Protein AF-A0A9D9DEC9-F1 (afdb_monomer)

Mean predicted aligned error: 6.4 Å

pLDDT: mean 84.82, std 10.41, range [54.56, 96.31]

Solvent-accessible surface area (backbone atoms only — not comparable to full-atom values): 10550 Å² total; per-residue (Å²): 132,66,63,70,60,54,52,51,43,51,52,24,42,52,50,19,30,54,32,26,48,52,17,46,50,31,41,52,50,27,49,54,46,46,41,73,75,75,48,81,46,71,69,58,52,52,54,51,51,54,51,51,51,20,46,48,38,32,31,50,23,42,72,70,69,41,77,65,23,56,58,17,49,40,47,42,36,46,52,54,17,48,52,28,44,51,47,36,60,56,49,51,58,55,50,60,55,48,67,75,68,71,49,68,66,63,51,53,51,51,52,53,48,42,53,51,38,39,50,41,14,55,42,23,51,51,35,36,55,44,48,58,47,41,74,75,38,78,85,48,68,62,68,59,43,51,51,39,46,52,52,42,31,50,44,45,46,51,53,45,53,51,53,53,50,49,48,70,75,74,45,74,97,66,55,71,69,61,52,48,49,71,44,30,44,56,52,16,52,32,38,33,40,53,15,47,53,29,43,50,67,46,66,55,82,127

Organism: NCBI:txid2840785

Structure (mmCIF, N/CA/C/O backbone):
data_AF-A0A9D9DEC9-F1
#
_entry.id   AF-A0A9D9DEC9-F1
#
loop_
_atom_site.group_PDB
_atom_site.id
_atom_site.type_symbol
_atom_site.label_atom_id
_atom_site.label_alt_id
_atom_site.label_comp_id
_atom_site.label_asym_id
_atom_site.label_entity_id
_atom_site.label_seq_id
_atom_site.pdbx_PDB_ins_code
_atom_site.Cartn_x
_atom_site.Cartn_y
_atom_site.Cartn_z
_atom_site.occupancy
_atom_site.B_iso_or_equiv
_atom_site.auth_seq_id
_atom_site.auth_comp_id
_atom_site.auth_asym_id
_atom_site.auth_atom_id
_atom_site.pdbx_PDB_model_num
ATOM 1 N N . MET A 1 1 ? -11.530 -3.452 35.030 1.00 56.94 1 MET A N 1
ATOM 2 C CA . MET A 1 1 ? -10.995 -2.890 33.766 1.00 56.94 1 MET A CA 1
ATOM 3 C C . MET A 1 1 ? -9.651 -3.541 33.469 1.00 56.94 1 MET A C 1
ATOM 5 O O . MET A 1 1 ? -8.784 -3.545 34.332 1.00 56.94 1 MET A O 1
ATOM 9 N N . ASN A 1 2 ? -9.489 -4.175 32.307 1.00 76.38 2 ASN A N 1
ATOM 10 C CA . ASN A 1 2 ? -8.315 -5.003 32.023 1.00 76.38 2 ASN A CA 1
ATOM 11 C C . ASN A 1 2 ? -7.168 -4.127 31.472 1.00 76.38 2 ASN A C 1
ATOM 13 O O . ASN A 1 2 ? -7.083 -3.878 30.268 1.00 76.38 2 ASN A O 1
ATOM 17 N N . TRP A 1 3 ? -6.314 -3.603 32.359 1.00 68.56 3 TRP A N 1
ATOM 18 C CA . TRP A 1 3 ? -5.275 -2.601 32.049 1.00 68.56 3 TRP A CA 1
ATOM 19 C C . TRP A 1 3 ? -4.364 -2.962 30.868 1.00 68.56 3 TRP A C 1
ATOM 21 O O . TRP A 1 3 ? -3.985 -2.091 30.084 1.00 68.56 3 TRP A O 1
ATOM 31 N N . ARG A 1 4 ? -4.060 -4.252 30.683 1.00 71.06 4 ARG A N 1
ATOM 32 C CA . ARG A 1 4 ? -3.246 -4.742 29.558 1.00 71.06 4 ARG A CA 1
ATOM 33 C C . ARG A 1 4 ? -3.908 -4.493 28.199 1.00 71.06 4 ARG A C 1
ATOM 35 O O . ARG A 1 4 ? -3.231 -4.095 27.253 1.00 71.06 4 ARG A O 1
ATOM 42 N N . LEU A 1 5 ? -5.225 -4.689 28.103 1.00 70.25 5 LEU A N 1
ATOM 43 C CA . LEU A 1 5 ? -5.986 -4.436 26.874 1.00 70.25 5 LEU A CA 1
ATOM 44 C C . LEU A 1 5 ? -6.061 -2.936 26.570 1.00 70.25 5 LEU A C 1
ATOM 46 O O . LEU A 1 5 ? -5.848 -2.532 25.428 1.00 70.25 5 LEU A O 1
ATOM 50 N N . TYR A 1 6 ? -6.267 -2.111 27.600 1.00 70.19 6 TYR A N 1
ATOM 51 C CA . TYR A 1 6 ? -6.293 -0.653 27.469 1.00 70.19 6 TYR A CA 1
ATOM 52 C C . TYR A 1 6 ? -4.959 -0.089 26.949 1.00 70.19 6 TYR A C 1
ATOM 54 O O . TYR A 1 6 ? -4.930 0.665 25.973 1.00 70.19 6 TYR A O 1
ATOM 62 N N . LEU A 1 7 ? -3.833 -0.514 27.534 1.00 72.69 7 LEU A N 1
ATOM 63 C CA . LEU A 1 7 ? -2.496 -0.086 27.105 1.00 72.69 7 LEU A CA 1
ATOM 64 C C . LEU A 1 7 ? -2.164 -0.550 25.681 1.00 72.69 7 LEU A C 1
ATOM 66 O O . LEU A 1 7 ? -1.611 0.225 24.898 1.00 72.69 7 LEU A O 1
ATOM 70 N N . LYS A 1 8 ? -2.548 -1.781 25.312 1.00 77.12 8 LYS A N 1
ATOM 71 C CA . LYS A 1 8 ? -2.371 -2.299 23.947 1.00 77.12 8 LYS A CA 1
ATOM 72 C C . LYS A 1 8 ? -3.135 -1.451 22.924 1.00 77.12 8 LYS A C 1
ATOM 74 O O . LYS A 1 8 ? -2.570 -1.076 21.899 1.00 77.12 8 LYS A O 1
ATOM 79 N N . HIS A 1 9 ? -4.388 -1.104 23.215 1.00 77.44 9 HIS A N 1
ATOM 80 C CA . HIS A 1 9 ? -5.212 -0.292 22.321 1.00 77.44 9 HIS A CA 1
ATOM 81 C C . HIS A 1 9 ? -4.647 1.128 22.148 1.00 77.44 9 HIS A C 1
ATOM 83 O O . HIS A 1 9 ? -4.628 1.661 21.035 1.00 77.44 9 HIS A O 1
ATOM 89 N N . ARG A 1 10 ? -4.134 1.735 23.227 1.00 81.31 10 ARG A N 1
ATOM 90 C CA . ARG A 1 10 ? -3.506 3.064 23.178 1.00 81.31 10 ARG A CA 1
ATOM 91 C C . ARG A 1 10 ? -2.191 3.047 22.395 1.00 81.31 10 ARG A C 1
ATOM 93 O O . ARG A 1 10 ? -1.989 3.910 21.547 1.00 81.31 10 ARG A O 1
ATOM 100 N N . LYS A 1 11 ? -1.341 2.036 22.616 1.00 86.69 11 LYS A N 1
ATOM 101 C CA . LYS A 1 11 ? -0.094 1.834 21.858 1.00 86.69 11 LYS A CA 1
ATOM 102 C C . LYS A 1 11 ? -0.371 1.683 20.362 1.00 86.69 11 LYS A C 1
ATOM 104 O O . LYS A 1 11 ? 0.249 2.371 19.559 1.00 86.69 11 LYS A O 1
ATOM 109 N N . ASN A 1 12 ? -1.334 0.838 19.994 1.00 86.69 12 ASN A N 1
ATOM 110 C CA . ASN A 1 12 ? -1.705 0.633 18.594 1.00 86.69 12 ASN A CA 1
ATOM 111 C C . ASN A 1 12 ? -2.262 1.907 17.954 1.00 86.69 12 ASN A C 1
ATOM 113 O O . ASN A 1 12 ? -1.957 2.178 16.799 1.00 86.69 12 ASN A O 1
ATOM 117 N N . LYS A 1 13 ? -3.025 2.722 18.699 1.00 87.19 13 LYS A N 1
ATOM 118 C CA . LYS A 1 13 ? -3.478 4.031 18.212 1.00 87.19 13 LYS A CA 1
ATOM 119 C C . LYS A 1 13 ? -2.298 4.962 17.924 1.00 87.19 13 LYS A C 1
ATOM 121 O O . LYS A 1 13 ? -2.263 5.546 16.848 1.00 87.19 13 LYS A O 1
ATOM 126 N N . ILE A 1 14 ? -1.354 5.089 18.859 1.00 89.88 14 ILE A N 1
ATOM 127 C CA . ILE A 1 14 ? -0.182 5.964 18.698 1.00 89.88 14 ILE A CA 1
ATOM 128 C C . ILE A 1 14 ? 0.630 5.539 17.473 1.00 89.88 14 ILE A C 1
ATOM 130 O O . ILE A 1 14 ? 0.893 6.377 16.622 1.00 89.88 14 ILE A O 1
ATOM 134 N N . LEU A 1 15 ? 0.941 4.243 17.350 1.00 91.69 15 LEU A N 1
ATOM 135 C CA . LEU A 1 15 ? 1.703 3.706 16.218 1.00 91.69 15 LEU A CA 1
ATOM 136 C C . LEU A 1 15 ? 0.968 3.873 14.884 1.00 91.69 15 LEU A C 1
ATOM 138 O O . LEU A 1 15 ? 1.580 4.264 13.895 1.00 91.69 15 LEU A O 1
ATOM 142 N N . ALA A 1 16 ? -0.342 3.611 14.854 1.00 91.88 16 ALA A N 1
ATOM 143 C CA . ALA A 1 16 ? -1.152 3.796 13.654 1.00 91.88 16 ALA A CA 1
ATOM 144 C C . ALA A 1 16 ? -1.142 5.258 13.195 1.00 91.88 16 ALA A C 1
ATOM 146 O O . ALA A 1 16 ? -0.907 5.516 12.020 1.00 91.88 16 ALA A O 1
ATOM 147 N N . VAL A 1 17 ? -1.348 6.207 14.118 1.00 94.00 17 VAL A N 1
ATOM 148 C CA . VAL A 1 17 ? -1.322 7.643 13.807 1.00 94.00 17 VAL A CA 1
ATOM 149 C C . VAL A 1 17 ? 0.071 8.054 13.344 1.00 94.00 17 VAL A C 1
ATOM 151 O O . VAL A 1 17 ? 0.189 8.557 12.234 1.00 94.00 17 VAL A O 1
ATOM 154 N N . SER A 1 18 ? 1.122 7.782 14.125 1.00 94.50 18 SER A N 1
ATOM 155 C CA . SER A 1 18 ? 2.481 8.231 13.801 1.00 94.50 18 SER A CA 1
ATOM 156 C C . SER A 1 18 ? 2.963 7.711 12.449 1.00 94.50 18 SER A C 1
ATOM 158 O O . SER A 1 18 ? 3.485 8.486 11.654 1.00 94.50 18 SER A O 1
ATOM 160 N N . LEU A 1 19 ? 2.751 6.424 12.157 1.00 95.06 19 LEU A N 1
ATOM 161 C CA . LEU A 1 19 ? 3.160 5.837 10.880 1.00 95.06 19 LEU A CA 1
ATOM 162 C C . LEU A 1 19 ? 2.318 6.372 9.719 1.00 95.06 19 LEU A C 1
ATOM 164 O O . LEU A 1 19 ? 2.878 6.708 8.683 1.00 95.06 19 LEU A O 1
ATOM 168 N N . SER A 1 20 ? 1.000 6.530 9.898 1.00 94.62 20 SER A N 1
ATOM 169 C CA . SER A 1 20 ? 0.154 7.132 8.858 1.00 94.62 20 SER A CA 1
ATOM 170 C C . SER A 1 20 ? 0.516 8.595 8.579 1.00 94.62 20 SER A C 1
ATOM 172 O O . SER A 1 20 ? 0.475 9.011 7.426 1.00 94.62 20 SER A O 1
ATOM 174 N N . THR A 1 21 ? 0.941 9.360 9.594 1.00 96.00 21 THR A N 1
ATOM 175 C CA . THR A 1 21 ? 1.441 10.731 9.417 1.00 96.00 21 THR A CA 1
ATOM 176 C C . THR A 1 21 ? 2.749 10.742 8.635 1.00 96.00 21 THR A C 1
ATOM 178 O O . THR A 1 21 ? 2.878 11.517 7.694 1.00 96.00 21 THR A O 1
ATOM 181 N N . ILE A 1 22 ? 3.708 9.877 8.989 1.00 95.56 22 ILE A N 1
ATOM 182 C CA . ILE A 1 22 ? 4.990 9.772 8.275 1.00 95.56 22 ILE A CA 1
ATOM 183 C C . ILE A 1 22 ? 4.748 9.403 6.808 1.00 95.56 22 ILE A C 1
ATOM 185 O O . ILE A 1 22 ? 5.258 10.079 5.920 1.00 95.56 22 ILE A O 1
ATOM 189 N N . ALA A 1 23 ? 3.917 8.392 6.546 1.00 95.19 23 ALA A N 1
ATOM 190 C CA . ALA A 1 23 ? 3.572 7.987 5.187 1.00 95.19 23 ALA A CA 1
ATOM 191 C C . ALA A 1 23 ? 2.886 9.114 4.396 1.00 95.19 23 ALA A C 1
ATOM 193 O O . ALA A 1 23 ? 3.225 9.344 3.240 1.00 95.19 23 ALA A O 1
ATOM 194 N N . PHE A 1 24 ? 1.963 9.855 5.018 1.00 95.00 24 PHE A N 1
ATOM 195 C CA . PHE A 1 24 ? 1.305 11.004 4.387 1.00 95.00 24 PHE A CA 1
ATOM 196 C C . PHE A 1 24 ? 2.288 12.123 4.035 1.00 95.00 24 PHE A C 1
ATOM 198 O O . PHE A 1 24 ? 2.221 12.675 2.940 1.00 95.00 24 PHE A O 1
ATOM 205 N N . LEU A 1 25 ? 3.225 12.438 4.932 1.00 94.94 25 LEU A N 1
ATOM 206 C CA . LEU A 1 25 ? 4.265 13.428 4.660 1.00 94.94 25 LEU A CA 1
ATOM 207 C C . LEU A 1 25 ? 5.179 12.982 3.516 1.00 94.94 25 LEU A C 1
ATOM 209 O O . LEU A 1 25 ? 5.485 13.788 2.648 1.00 94.94 25 LEU A O 1
ATOM 213 N N . MET A 1 26 ? 5.559 11.704 3.468 1.00 93.94 26 MET A N 1
ATOM 214 C CA . MET A 1 26 ? 6.379 11.164 2.379 1.00 93.94 26 MET A CA 1
ATOM 215 C C . MET A 1 26 ? 5.663 11.207 1.029 1.00 93.94 26 MET A C 1
ATOM 217 O O . MET A 1 26 ? 6.290 11.568 0.037 1.00 93.94 26 MET A O 1
ATOM 221 N N . LEU A 1 27 ? 4.358 10.917 0.996 1.00 92.88 27 LEU A N 1
ATOM 222 C CA . LEU A 1 27 ? 3.525 11.084 -0.198 1.00 92.88 27 LEU A CA 1
ATOM 223 C C . LEU A 1 27 ? 3.454 12.557 -0.635 1.00 92.88 27 LEU A C 1
ATOM 225 O O . LEU A 1 27 ? 3.581 12.868 -1.815 1.00 92.88 27 LEU A O 1
ATOM 229 N N . ALA A 1 28 ? 3.284 13.482 0.314 1.00 92.19 28 ALA A N 1
ATOM 230 C CA . ALA A 1 28 ? 3.284 14.915 0.022 1.00 92.19 28 ALA A CA 1
ATOM 231 C C . ALA A 1 28 ? 4.629 15.392 -0.540 1.00 92.19 28 ALA A C 1
ATOM 233 O O . ALA A 1 28 ? 4.667 16.170 -1.493 1.00 92.19 28 ALA A O 1
ATOM 234 N N . SER A 1 29 ? 5.734 14.901 0.023 1.00 90.44 29 SER A N 1
ATOM 235 C CA . SER A 1 29 ? 7.077 15.195 -0.466 1.00 90.44 29 SER A CA 1
ATOM 236 C C . SER A 1 29 ? 7.344 14.587 -1.843 1.00 90.44 29 SER A C 1
ATOM 238 O O . SER A 1 29 ? 7.934 15.269 -2.676 1.00 90.44 29 SER A O 1
ATOM 240 N N . SER A 1 30 ? 6.904 13.350 -2.112 1.00 89.00 30 SER A N 1
ATOM 241 C CA . SER A 1 30 ? 7.072 12.736 -3.436 1.00 89.00 30 SER A CA 1
ATOM 242 C C . SER A 1 30 ? 6.285 13.496 -4.502 1.00 89.00 30 SER A C 1
ATOM 244 O O . SER A 1 30 ? 6.845 13.808 -5.547 1.00 89.00 30 SER A O 1
ATOM 246 N N . PHE A 1 31 ? 5.051 13.906 -4.195 1.00 89.44 31 PHE A N 1
ATOM 247 C CA . PHE A 1 31 ? 4.248 14.749 -5.078 1.00 89.44 31 PHE A CA 1
ATOM 248 C C . PHE A 1 31 ? 4.926 16.092 -5.384 1.00 89.44 31 PHE A C 1
ATOM 250 O O . PHE A 1 31 ? 5.039 16.485 -6.543 1.00 89.44 31 PHE A O 1
ATOM 257 N N . ALA A 1 32 ? 5.413 16.794 -4.354 1.00 87.88 32 ALA A N 1
ATOM 258 C CA . ALA A 1 32 ? 6.098 18.073 -4.535 1.00 87.88 32 ALA A CA 1
ATOM 259 C C . ALA A 1 32 ? 7.354 17.938 -5.412 1.00 87.88 32 ALA A C 1
ATOM 261 O O . ALA A 1 32 ? 7.604 18.791 -6.265 1.00 87.88 32 ALA A O 1
ATOM 262 N N . LEU A 1 33 ? 8.118 16.855 -5.231 1.00 85.75 33 LEU A N 1
ATOM 263 C CA . LEU A 1 33 ? 9.289 16.562 -6.055 1.00 85.75 33 LEU A CA 1
ATOM 264 C C . LEU A 1 33 ? 8.904 16.258 -7.503 1.00 85.75 33 LEU A C 1
ATOM 266 O O . LEU A 1 33 ? 9.491 16.850 -8.406 1.00 85.75 33 LEU A O 1
ATOM 270 N N . GLU A 1 34 ? 7.906 15.406 -7.741 1.00 83.25 34 GLU A N 1
ATOM 271 C CA . GLU A 1 34 ? 7.470 15.062 -9.099 1.00 83.25 34 GLU A CA 1
ATOM 272 C C . GLU A 1 34 ? 7.000 16.300 -9.872 1.00 83.25 34 GLU A C 1
ATOM 274 O O . GLU A 1 34 ? 7.466 16.552 -10.986 1.00 83.25 34 GLU A O 1
ATOM 279 N N . VAL A 1 35 ? 6.171 17.141 -9.243 1.00 84.75 35 VAL A N 1
ATOM 280 C CA . VAL A 1 35 ? 5.710 18.404 -9.837 1.00 84.75 35 VAL A CA 1
ATOM 281 C C . VAL A 1 35 ? 6.880 19.345 -10.132 1.00 84.75 35 VAL A C 1
ATOM 283 O O . VAL A 1 35 ? 6.862 20.023 -11.157 1.00 84.75 35 VAL A O 1
ATOM 286 N N . SER A 1 36 ? 7.905 19.381 -9.275 1.00 83.0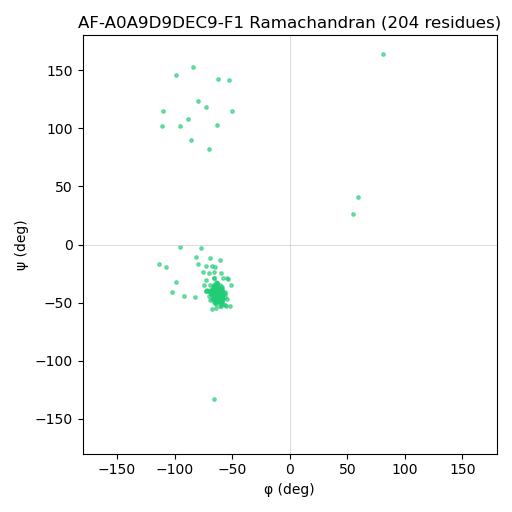0 36 SER A N 1
ATOM 287 C CA . SER A 1 36 ? 9.077 20.241 -9.483 1.00 83.00 36 SER A CA 1
ATOM 288 C C . SER A 1 36 ? 10.013 19.768 -10.602 1.00 83.00 36 SER A C 1
ATOM 290 O O . SER A 1 36 ? 10.652 20.600 -11.240 1.00 83.00 36 SER A O 1
ATOM 292 N N . LEU A 1 37 ? 10.100 18.454 -10.843 1.00 78.50 37 LEU A N 1
ATOM 293 C CA . LEU A 1 37 ? 11.042 17.858 -11.796 1.00 78.50 37 LEU A CA 1
ATOM 294 C C . LEU A 1 37 ? 10.443 17.694 -13.194 1.0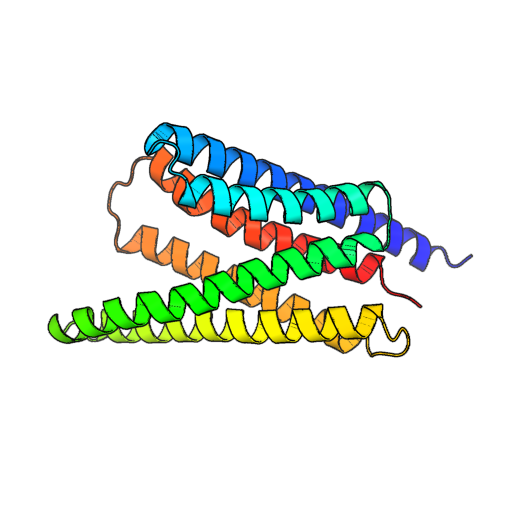0 78.50 37 LEU A C 1
ATOM 296 O O . LEU A 1 37 ? 11.109 17.975 -14.186 1.00 78.50 37 LEU A O 1
ATOM 300 N N . VAL A 1 38 ? 9.205 17.205 -13.270 1.00 76.38 38 VAL A N 1
ATOM 301 C CA . VAL A 1 38 ? 8.568 16.779 -14.529 1.00 76.38 38 VAL A CA 1
ATOM 302 C C . VAL A 1 38 ? 7.392 17.688 -14.902 1.00 76.38 38 VAL A C 1
ATOM 304 O O . VAL A 1 38 ? 6.972 17.730 -16.058 1.00 76.38 38 VAL A O 1
ATOM 307 N N . GLY A 1 39 ? 6.882 18.467 -13.945 1.00 75.50 39 GLY A N 1
ATOM 308 C CA . GLY A 1 39 ? 5.625 19.191 -14.087 1.00 75.50 39 GLY A CA 1
ATOM 309 C C . GLY A 1 39 ? 4.416 18.291 -13.818 1.00 75.50 39 GLY A C 1
ATOM 310 O O . GLY A 1 39 ? 4.504 17.066 -13.775 1.00 75.50 39 GLY A O 1
ATOM 311 N N . ALA A 1 40 ? 3.256 18.908 -13.604 1.00 76.06 40 ALA A N 1
ATOM 312 C CA . ALA A 1 40 ? 2.040 18.186 -13.253 1.00 76.06 40 ALA A CA 1
ATOM 313 C C . ALA A 1 40 ? 1.268 17.750 -14.510 1.00 76.06 40 ALA A C 1
ATOM 315 O O . ALA A 1 40 ? 0.648 18.575 -15.183 1.00 76.06 40 ALA A O 1
ATOM 316 N N . SER A 1 41 ? 1.269 16.448 -14.815 1.00 82.56 41 SER A N 1
ATOM 317 C CA . SER A 1 41 ? 0.337 15.875 -15.796 1.00 82.56 41 SER A CA 1
ATOM 318 C C . SER A 1 41 ? -1.009 15.554 -15.138 1.00 82.56 41 SER A C 1
ATOM 320 O O . SER A 1 41 ? -1.073 15.264 -13.942 1.00 82.56 41 SER A O 1
ATOM 322 N N . PHE A 1 42 ? -2.100 15.570 -15.912 1.00 79.62 42 PHE A N 1
ATOM 323 C CA . PHE A 1 42 ? -3.430 15.226 -15.391 1.00 79.62 42 PHE A CA 1
ATOM 324 C C . PHE A 1 42 ? -3.466 13.816 -14.779 1.00 79.62 42 PHE A C 1
ATOM 326 O O . PHE A 1 42 ? -4.023 13.627 -13.702 1.00 79.62 42 PHE A O 1
ATOM 333 N N . THR A 1 43 ? -2.827 12.841 -15.430 1.00 79.25 43 THR A N 1
ATOM 334 C CA . THR A 1 43 ? -2.769 11.451 -14.957 1.00 79.25 43 THR A CA 1
ATOM 335 C C . THR A 1 43 ? -2.009 11.325 -13.635 1.00 79.25 43 THR A C 1
ATOM 337 O O . THR A 1 43 ? -2.487 10.657 -12.721 1.00 79.25 43 THR A O 1
ATOM 340 N N . SER A 1 44 ? -0.868 12.013 -13.502 1.00 78.44 44 SER A N 1
ATOM 341 C CA . SER A 1 44 ? -0.105 12.091 -12.246 1.00 78.44 44 SER A CA 1
ATOM 342 C C . SER A 1 44 ? -0.956 12.703 -11.130 1.00 78.44 44 SER A C 1
ATOM 344 O O . SER A 1 44 ? -1.168 12.075 -10.092 1.00 78.44 44 SER A O 1
ATOM 346 N N . LEU A 1 45 ? -1.548 13.878 -11.378 1.00 83.75 45 LEU A N 1
ATOM 347 C CA . LEU A 1 45 ? -2.412 14.567 -10.415 1.00 83.75 45 LEU A CA 1
ATOM 348 C C . LEU A 1 45 ? -3.578 13.691 -9.953 1.00 83.75 45 LEU A C 1
ATOM 350 O O . LEU A 1 45 ? -3.896 13.661 -8.765 1.00 83.75 45 LEU A O 1
ATOM 354 N N . TRP A 1 46 ? -4.203 12.970 -10.884 1.00 83.44 46 TRP A N 1
ATOM 355 C CA . TRP A 1 46 ? -5.310 12.071 -10.588 1.00 83.44 46 TRP A CA 1
ATOM 356 C C . TRP A 1 46 ? -4.887 10.926 -9.663 1.00 83.44 46 TRP A C 1
ATOM 358 O O . TRP A 1 46 ? -5.535 10.690 -8.642 1.00 83.44 46 TRP A O 1
ATOM 368 N N . ASN A 1 47 ? -3.769 10.263 -9.964 1.00 83.88 47 ASN A N 1
ATOM 369 C CA . ASN A 1 47 ? -3.256 9.163 -9.148 1.00 83.88 47 ASN A CA 1
ATOM 370 C C . ASN A 1 47 ? -2.870 9.639 -7.742 1.00 83.88 47 ASN A C 1
ATOM 372 O O . ASN A 1 47 ? -3.300 9.050 -6.746 1.00 83.88 47 ASN A O 1
ATOM 376 N N . TYR A 1 48 ? -2.148 10.757 -7.638 1.00 88.12 48 TYR A N 1
ATOM 377 C CA . TYR A 1 48 ? -1.804 11.350 -6.347 1.00 88.12 48 TYR A CA 1
ATOM 378 C C . TYR A 1 48 ? -3.037 11.736 -5.536 1.00 88.12 48 TYR A C 1
ATOM 380 O O . TYR A 1 48 ? -3.075 11.479 -4.335 1.00 88.12 48 TYR A O 1
ATOM 388 N N . LEU A 1 49 ? -4.071 12.298 -6.165 1.00 89.38 49 LEU A N 1
ATOM 389 C CA . LEU A 1 49 ? -5.309 12.671 -5.483 1.00 89.38 49 LEU A CA 1
ATOM 390 C C . LEU A 1 49 ? -5.995 11.455 -4.841 1.00 89.38 49 LEU A C 1
ATOM 392 O O . LEU A 1 49 ? -6.443 11.538 -3.695 1.00 89.38 49 LEU A O 1
ATOM 396 N N . LEU A 1 50 ? -6.027 10.310 -5.529 1.00 89.50 50 LEU A N 1
ATOM 397 C CA . LEU A 1 50 ? -6.572 9.065 -4.977 1.00 89.50 50 LEU A CA 1
ATOM 398 C C . LEU A 1 50 ? -5.753 8.561 -3.777 1.00 89.50 50 LEU A C 1
ATOM 400 O O . LEU A 1 50 ? -6.325 8.177 -2.745 1.00 89.50 50 LEU A O 1
ATOM 404 N N . TYR A 1 51 ? -4.421 8.628 -3.859 1.00 90.50 51 TYR A N 1
ATOM 405 C CA . TYR A 1 51 ? -3.540 8.291 -2.739 1.00 90.50 51 TYR A CA 1
ATOM 406 C C . TYR A 1 51 ? -3.715 9.251 -1.555 1.00 90.50 51 TYR A C 1
ATOM 408 O O . TYR A 1 51 ? -3.904 8.792 -0.427 1.00 90.50 51 TYR A O 1
ATOM 416 N N . PHE A 1 52 ? -3.777 10.565 -1.788 1.00 93.50 52 PHE A N 1
ATOM 417 C CA . PHE A 1 52 ? -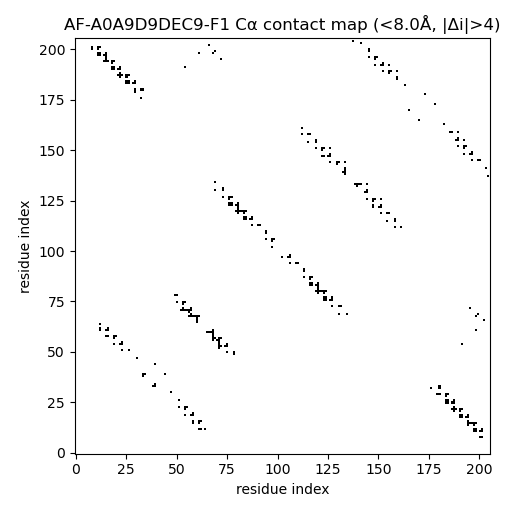4.023 11.560 -0.741 1.00 93.50 52 PHE A CA 1
ATOM 418 C C . PHE A 1 52 ? -5.360 11.342 -0.035 1.00 93.50 52 PHE A C 1
ATOM 420 O O . PHE A 1 52 ? -5.420 11.430 1.194 1.00 93.50 52 PHE A O 1
ATOM 427 N N . LEU A 1 53 ? -6.423 11.018 -0.778 1.00 94.19 53 LEU A N 1
ATOM 428 C CA . LEU A 1 53 ? -7.730 10.710 -0.197 1.00 94.19 53 LEU A CA 1
ATOM 429 C C . LEU A 1 53 ? -7.662 9.473 0.701 1.00 94.19 53 LEU A C 1
ATOM 431 O O . LEU A 1 53 ? -8.116 9.518 1.847 1.00 94.19 53 LEU A O 1
ATOM 435 N N . SER A 1 54 ? -7.066 8.380 0.219 1.00 94.25 54 SER A N 1
ATOM 436 C CA . SER A 1 54 ? -6.962 7.147 1.009 1.00 94.25 54 SER A CA 1
ATOM 437 C C . SER A 1 54 ? -6.100 7.330 2.264 1.00 94.25 54 SER A C 1
ATOM 439 O O . SER A 1 54 ? -6.538 6.979 3.366 1.00 94.25 54 SER A O 1
ATOM 441 N N . TYR A 1 55 ? -4.929 7.962 2.140 1.00 95.56 55 TYR A N 1
ATOM 442 C CA . TYR A 1 55 ? -4.029 8.212 3.265 1.00 95.56 55 TYR A CA 1
ATOM 443 C C . TYR A 1 55 ? -4.656 9.186 4.267 1.00 95.56 55 TYR A C 1
ATOM 445 O O . TYR A 1 55 ? -4.608 8.953 5.478 1.00 95.56 55 TYR A O 1
ATOM 453 N N . GLY A 1 56 ? -5.288 10.253 3.769 1.00 94.12 56 GLY A N 1
ATOM 454 C CA . GLY A 1 56 ? -5.976 11.254 4.577 1.00 94.12 56 GLY A CA 1
ATOM 455 C C . GLY A 1 56 ? -7.130 10.655 5.378 1.00 94.12 56 GLY A C 1
ATOM 456 O O . GLY A 1 56 ? -7.236 10.910 6.578 1.00 94.12 56 GLY A O 1
ATOM 457 N N . MET A 1 57 ? -7.945 9.789 4.763 1.00 94.50 57 MET A N 1
ATOM 458 C CA . MET A 1 57 ? -8.995 9.053 5.475 1.00 94.50 57 MET A CA 1
ATOM 459 C C . MET A 1 57 ? -8.405 8.176 6.585 1.00 94.50 57 MET A C 1
ATOM 461 O O . MET A 1 57 ? -8.873 8.246 7.723 1.00 94.50 57 MET A O 1
ATOM 465 N N . ILE A 1 58 ? -7.370 7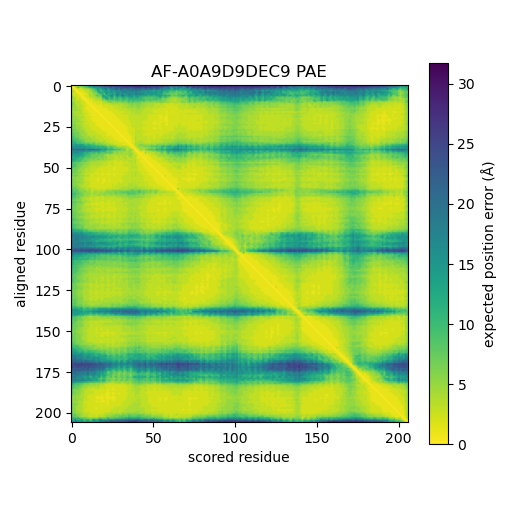.376 6.295 1.00 94.00 58 ILE A N 1
ATOM 466 C CA . ILE A 1 58 ? -6.736 6.505 7.299 1.00 94.00 58 ILE A CA 1
ATOM 467 C C . ILE A 1 58 ? -6.212 7.338 8.476 1.00 94.00 58 ILE A C 1
ATOM 469 O O . ILE A 1 58 ? -6.557 7.056 9.625 1.00 94.00 58 ILE A O 1
ATOM 473 N N . LEU A 1 59 ? -5.441 8.393 8.205 1.00 95.31 59 LEU A N 1
ATOM 474 C CA . LEU A 1 59 ? -4.869 9.273 9.224 1.00 95.31 59 LEU A CA 1
ATOM 475 C C . LEU A 1 59 ? -5.956 9.944 10.075 1.00 95.31 59 LEU A C 1
ATOM 477 O O . LEU A 1 59 ? -5.939 9.867 11.306 1.00 95.31 59 LEU A O 1
ATOM 481 N N . PHE A 1 60 ? -6.936 10.572 9.432 1.00 94.56 60 PHE A N 1
ATOM 482 C CA . PHE A 1 60 ? -7.967 11.343 10.117 1.00 94.56 60 PHE A CA 1
ATOM 483 C C . PHE A 1 60 ? -8.870 10.472 10.991 1.00 94.56 60 PHE A C 1
ATOM 485 O O . PHE A 1 60 ? -9.115 10.792 12.159 1.00 94.56 60 PHE A O 1
ATOM 492 N N . TYR A 1 61 ? -9.321 9.328 10.470 1.00 93.00 61 TYR A N 1
ATOM 493 C CA . TYR A 1 61 ? -10.109 8.382 11.256 1.00 93.00 61 TYR A CA 1
ATOM 494 C C . TYR A 1 61 ? -9.269 7.684 12.331 1.00 93.00 61 TYR A C 1
ATOM 496 O O . TYR A 1 61 ? -9.805 7.308 13.376 1.00 93.00 61 TYR A O 1
ATOM 504 N N . ASN A 1 62 ? -7.947 7.581 12.155 1.00 91.00 62 ASN A N 1
ATOM 505 C CA . ASN A 1 62 ? -7.049 7.128 13.214 1.00 91.00 62 ASN A CA 1
ATOM 506 C C . ASN A 1 62 ? -6.922 8.130 14.366 1.00 91.00 62 ASN A C 1
ATOM 508 O O . ASN A 1 62 ? -6.942 7.721 15.532 1.00 91.00 62 ASN A O 1
ATOM 512 N N . ILE A 1 63 ? -6.865 9.429 14.066 1.00 91.19 63 ILE A N 1
ATOM 513 C CA . ILE A 1 63 ? -6.867 10.502 15.071 1.00 91.19 63 ILE A CA 1
ATOM 514 C C . ILE A 1 63 ? -8.197 10.497 15.839 1.00 91.19 63 ILE A C 1
ATOM 516 O O . ILE A 1 63 ? -8.203 10.405 17.076 1.00 91.19 63 ILE A O 1
ATOM 520 N N . ARG A 1 64 ? -9.317 10.501 15.100 1.00 88.75 64 ARG A N 1
ATOM 521 C CA . ARG A 1 64 ? -10.690 10.496 15.639 1.00 88.75 64 ARG A CA 1
ATOM 522 C C . ARG A 1 64 ? -11.095 9.191 16.323 1.00 88.75 64 ARG A C 1
ATOM 524 O O . ARG A 1 64 ? -12.092 9.180 17.033 1.00 88.75 64 ARG A O 1
ATOM 531 N N . ASN A 1 65 ? -10.306 8.126 16.173 1.00 84.31 65 ASN A N 1
ATOM 532 C CA . ASN A 1 65 ? -10.605 6.795 16.703 1.00 84.31 65 ASN A CA 1
ATOM 533 C C . ASN A 1 65 ? -11.933 6.226 16.168 1.00 84.31 65 ASN A C 1
ATOM 535 O O . ASN A 1 65 ? -12.703 5.629 16.914 1.00 84.31 65 ASN A O 1
ATOM 539 N N . ASP A 1 66 ? -12.188 6.430 14.877 1.00 86.75 66 ASP A N 1
ATOM 540 C CA . ASP A 1 66 ? -13.422 6.029 14.202 1.00 86.75 66 ASP A CA 1
ATOM 541 C C . ASP A 1 66 ? -13.226 4.703 13.440 1.00 86.75 66 ASP A C 1
ATOM 543 O O . ASP A 1 66 ? -12.164 4.427 12.871 1.00 86.75 66 ASP A O 1
ATOM 547 N N . ASN A 1 67 ? -14.281 3.890 13.400 1.00 85.94 67 ASN A N 1
ATOM 548 C CA . ASN A 1 67 ? -14.364 2.658 12.620 1.00 85.94 67 ASN A CA 1
ATOM 549 C C . ASN A 1 67 ? -14.384 2.923 11.107 1.00 85.94 67 ASN A C 1
ATOM 551 O O . ASN A 1 67 ? -14.055 2.030 10.326 1.00 85.94 67 ASN A O 1
ATOM 555 N N . ASN A 1 68 ? -14.694 4.150 10.676 1.00 88.50 68 ASN A N 1
ATOM 556 C CA . ASN A 1 68 ? -14.592 4.559 9.272 1.00 88.50 68 ASN A CA 1
ATOM 557 C C . ASN A 1 68 ? -13.165 4.467 8.698 1.00 88.50 68 ASN A C 1
ATOM 559 O O . ASN A 1 68 ? -13.005 4.439 7.478 1.00 88.50 68 ASN A O 1
ATOM 563 N N . ALA A 1 69 ? -12.141 4.299 9.543 1.00 89.06 69 ALA A N 1
ATOM 564 C CA . ALA A 1 69 ? -10.787 3.952 9.112 1.00 89.06 69 ALA A CA 1
ATOM 565 C C . ALA A 1 69 ? -10.741 2.677 8.243 1.00 89.06 69 ALA A C 1
ATOM 567 O O . ALA A 1 69 ? -9.908 2.597 7.343 1.00 89.06 69 ALA A O 1
ATOM 568 N N . TYR A 1 70 ? -11.667 1.722 8.423 1.00 90.12 70 TYR A N 1
ATOM 569 C CA . TYR A 1 70 ? -11.772 0.559 7.533 1.00 90.12 70 TYR A CA 1
ATOM 570 C C . TYR A 1 70 ? -12.019 0.944 6.069 1.00 90.12 70 TYR A C 1
ATOM 572 O O . TYR A 1 70 ? -11.447 0.313 5.187 1.00 90.12 70 TYR A O 1
ATOM 580 N N . ARG A 1 71 ? -12.811 1.995 5.805 1.00 91.38 71 ARG A N 1
ATOM 581 C CA . ARG A 1 71 ? -13.089 2.465 4.437 1.00 91.38 71 ARG A CA 1
ATOM 582 C C . ARG A 1 71 ? -11.833 3.028 3.774 1.00 91.38 71 ARG A C 1
ATOM 584 O O . ARG A 1 71 ? -11.561 2.719 2.618 1.00 91.38 71 ARG A O 1
ATOM 591 N N . GLY A 1 72 ? -11.042 3.794 4.529 1.00 91.88 72 GLY A N 1
ATOM 592 C CA . GLY A 1 72 ? -9.740 4.289 4.073 1.00 91.88 72 GLY A CA 1
ATOM 593 C C . GLY A 1 72 ? -8.778 3.145 3.743 1.00 91.88 72 GLY A C 1
ATOM 594 O O . GLY A 1 72 ? -8.174 3.143 2.676 1.00 91.88 72 GLY A O 1
ATOM 595 N N . ILE A 1 73 ? -8.717 2.120 4.605 1.00 94.06 73 ILE A N 1
ATOM 596 C CA . ILE A 1 73 ? -7.908 0.915 4.363 1.00 94.06 73 ILE A CA 1
ATOM 597 C C . ILE A 1 73 ? -8.355 0.201 3.087 1.00 94.06 73 ILE A C 1
ATOM 599 O O . ILE A 1 73 ? -7.519 -0.158 2.265 1.00 94.06 73 ILE A O 1
ATOM 603 N N . THR A 1 74 ? -9.660 -0.013 2.900 1.00 94.12 74 THR A N 1
ATOM 604 C CA . THR A 1 74 ? -10.158 -0.695 1.700 1.00 94.12 74 THR A CA 1
ATOM 605 C C . THR A 1 74 ? -9.879 0.093 0.425 1.00 94.12 74 THR A C 1
ATOM 607 O O . THR A 1 74 ? -9.565 -0.526 -0.583 1.00 94.12 74 THR A O 1
ATOM 610 N N . LEU A 1 75 ? -9.943 1.430 0.467 1.00 94.56 75 LEU A N 1
ATOM 611 C CA . LEU A 1 75 ? -9.584 2.277 -0.674 1.00 94.56 75 LEU A CA 1
ATOM 612 C C . LEU A 1 75 ? -8.096 2.157 -1.007 1.00 94.56 75 LEU A C 1
ATOM 614 O O . LEU A 1 75 ? -7.761 1.884 -2.153 1.00 94.56 75 LEU A O 1
ATOM 618 N N . PHE A 1 76 ? -7.222 2.282 -0.005 1.00 94.56 76 PHE A N 1
ATOM 619 C CA . PHE A 1 76 ? -5.778 2.117 -0.187 1.00 94.56 76 PHE A CA 1
ATOM 620 C C . PHE A 1 76 ? -5.436 0.753 -0.799 1.00 94.56 76 PHE A C 1
ATOM 622 O O . PHE A 1 76 ? -4.770 0.684 -1.826 1.00 94.56 76 PHE A O 1
ATOM 629 N N . VAL A 1 77 ? -5.936 -0.335 -0.200 1.00 94.69 77 VAL A N 1
ATOM 630 C CA . VAL A 1 77 ? -5.648 -1.698 -0.671 1.00 94.69 77 VAL A CA 1
ATOM 631 C C . VAL A 1 77 ? -6.196 -1.921 -2.081 1.00 94.69 77 VAL A C 1
ATOM 633 O O . VAL A 1 77 ? -5.543 -2.585 -2.877 1.00 94.69 77 VAL A O 1
ATOM 636 N N . PHE A 1 78 ? -7.368 -1.370 -2.406 1.00 94.31 78 PHE A N 1
ATOM 637 C CA . PHE A 1 78 ? -7.943 -1.480 -3.746 1.00 94.31 78 PHE A CA 1
ATOM 638 C C . PHE A 1 78 ? -7.099 -0.751 -4.794 1.00 94.31 78 PHE A C 1
ATOM 640 O O . PHE A 1 78 ? -6.769 -1.357 -5.808 1.00 94.31 78 P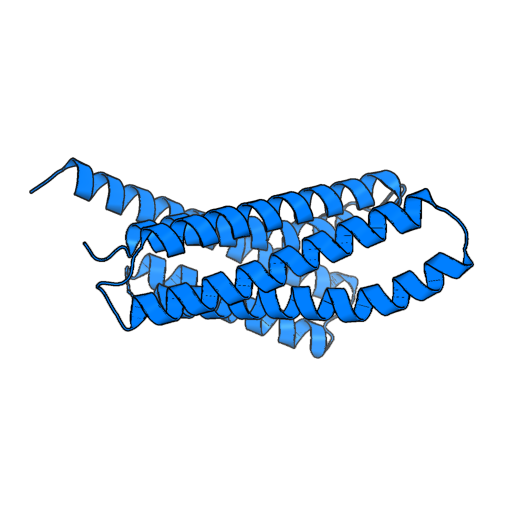HE A O 1
ATOM 647 N N . PHE A 1 79 ? -6.723 0.510 -4.550 1.00 92.06 79 PHE A N 1
ATOM 648 C CA . PHE A 1 79 ? -5.919 1.279 -5.503 1.00 92.06 79 PHE A CA 1
ATOM 649 C C . PHE A 1 79 ? -4.546 0.651 -5.719 1.00 92.06 79 PHE A C 1
ATOM 651 O O . PHE A 1 79 ? -4.171 0.420 -6.862 1.00 92.06 79 PHE A O 1
ATOM 658 N N . MET A 1 80 ? -3.863 0.263 -4.641 1.00 92.25 80 MET A N 1
ATOM 659 C CA . MET A 1 80 ? -2.570 -0.414 -4.733 1.00 92.25 80 MET A CA 1
ATOM 660 C C . MET A 1 80 ? -2.663 -1.756 -5.471 1.00 92.25 80 MET A C 1
ATOM 662 O O . MET A 1 80 ? -1.833 -2.064 -6.318 1.00 92.25 80 MET A O 1
ATOM 666 N N . ALA A 1 81 ? -3.673 -2.579 -5.167 1.00 93.12 81 ALA A N 1
ATOM 667 C CA . ALA A 1 81 ? -3.844 -3.867 -5.837 1.00 93.12 81 ALA A CA 1
ATOM 668 C C . ALA A 1 81 ? -4.196 -3.702 -7.321 1.00 93.12 81 ALA A C 1
ATOM 670 O O . ALA A 1 81 ? -3.736 -4.482 -8.154 1.00 93.12 81 ALA A O 1
ATOM 671 N N . PHE A 1 82 ? -5.004 -2.694 -7.653 1.00 92.44 82 PHE A N 1
ATOM 672 C CA . PHE A 1 82 ? -5.332 -2.359 -9.032 1.00 92.44 82 PHE A CA 1
ATOM 673 C C . PHE A 1 82 ? -4.092 -1.896 -9.800 1.00 92.44 82 PHE A C 1
ATOM 675 O O . PHE A 1 82 ? -3.828 -2.420 -10.878 1.00 92.44 82 PHE A O 1
ATOM 682 N N . ASP A 1 83 ? -3.307 -0.987 -9.222 1.00 90.06 83 ASP A N 1
ATOM 683 C CA . ASP A 1 83 ? -2.072 -0.474 -9.819 1.00 90.06 83 ASP A CA 1
ATOM 684 C C . ASP A 1 83 ? -1.029 -1.581 -10.034 1.00 90.06 83 ASP A C 1
ATOM 686 O O . ASP A 1 83 ? -0.406 -1.668 -11.090 1.00 90.06 83 ASP A O 1
ATOM 690 N N . GLN A 1 84 ? -0.921 -2.522 -9.091 1.00 92.06 84 GLN A N 1
ATOM 691 C CA . GLN A 1 84 ? -0.088 -3.716 -9.243 1.00 92.06 84 GLN A CA 1
ATOM 692 C C . GLN A 1 84 ? -0.544 -4.587 -10.416 1.00 92.06 84 GLN A C 1
ATOM 694 O O . GLN A 1 84 ? 0.275 -4.960 -11.250 1.00 92.06 84 GLN A O 1
ATOM 699 N N . ILE A 1 85 ? -1.841 -4.896 -10.530 1.00 91.62 85 ILE A N 1
ATOM 700 C CA . ILE A 1 85 ? -2.354 -5.676 -11.669 1.00 91.62 85 ILE A CA 1
ATOM 701 C C . ILE A 1 85 ? -2.123 -4.932 -12.987 1.00 91.62 85 ILE A C 1
ATOM 703 O O . ILE A 1 85 ? -1.680 -5.541 -13.961 1.00 91.62 85 ILE A O 1
ATOM 707 N N . TRP A 1 86 ? -2.383 -3.625 -13.017 1.00 89.56 86 TRP A N 1
ATOM 708 C CA . TRP A 1 86 ? -2.134 -2.785 -14.184 1.00 89.56 86 TRP A CA 1
ATOM 709 C C . TRP A 1 86 ? -0.655 -2.805 -14.594 1.00 89.56 86 TRP A C 1
ATOM 711 O O . TRP A 1 86 ? -0.338 -3.009 -15.765 1.00 89.56 86 TRP A O 1
ATOM 721 N N . SER A 1 87 ? 0.250 -2.712 -13.620 1.00 88.44 87 SER A N 1
ATOM 722 C CA . SER A 1 87 ? 1.697 -2.817 -13.827 1.00 88.44 87 SER A CA 1
ATOM 723 C C . SER A 1 87 ? 2.109 -4.172 -14.405 1.00 88.44 87 SER A C 1
ATOM 725 O O . SER A 1 87 ? 3.001 -4.222 -15.247 1.00 88.44 87 SER A O 1
ATOM 727 N N . VAL A 1 88 ? 1.442 -5.272 -14.030 1.00 89.12 88 VAL A N 1
ATOM 728 C CA . VAL A 1 88 ? 1.690 -6.586 -14.652 1.00 89.12 88 VAL A CA 1
ATOM 729 C C . VAL A 1 88 ? 1.276 -6.603 -16.120 1.00 89.12 88 VAL A C 1
ATOM 731 O O . VAL A 1 88 ? 2.014 -7.135 -16.948 1.00 89.12 88 VAL A O 1
ATOM 734 N N . PHE A 1 89 ? 0.126 -6.014 -16.463 1.00 86.62 89 PHE A N 1
ATOM 735 C CA . PHE A 1 89 ? -0.316 -5.927 -17.857 1.00 86.62 89 PHE A CA 1
ATOM 736 C C . PHE A 1 89 ? 0.659 -5.118 -18.716 1.00 86.62 89 PHE A C 1
ATOM 738 O O . PHE A 1 89 ? 1.042 -5.581 -19.789 1.00 86.62 89 PHE A O 1
ATOM 745 N N . MET A 1 90 ? 1.095 -3.952 -18.232 1.00 84.62 90 MET A N 1
ATOM 746 C CA . MET A 1 90 ? 2.049 -3.103 -18.955 1.00 84.62 90 MET A CA 1
ATOM 747 C C . MET A 1 90 ? 3.432 -3.762 -19.040 1.00 84.62 90 MET A C 1
ATOM 749 O O . MET A 1 90 ? 3.989 -3.882 -20.128 1.00 84.62 90 MET A O 1
ATOM 753 N N . GLY A 1 91 ? 3.944 -4.298 -17.930 1.00 80.19 91 GLY A N 1
ATOM 754 C CA . GLY A 1 91 ? 5.243 -4.973 -17.897 1.00 80.19 91 GLY A CA 1
ATOM 755 C C . GLY A 1 91 ? 5.295 -6.263 -18.724 1.00 80.19 91 GLY A C 1
ATOM 756 O O . GLY A 1 91 ? 6.364 -6.657 -19.181 1.00 80.19 91 GLY A O 1
ATOM 757 N N . GLY A 1 92 ? 4.152 -6.908 -18.985 1.00 77.69 92 GLY A N 1
ATOM 758 C CA . GLY A 1 92 ? 4.067 -8.030 -19.923 1.00 77.69 92 GLY A CA 1
ATOM 759 C C . GLY A 1 92 ? 4.412 -7.639 -21.367 1.00 77.69 92 GLY A C 1
ATOM 760 O O . GLY A 1 92 ? 5.008 -8.440 -22.089 1.00 77.69 92 GLY A O 1
ATOM 761 N N . ILE A 1 93 ? 4.096 -6.404 -21.772 1.00 75.88 93 ILE A N 1
ATOM 762 C CA . ILE A 1 93 ? 4.444 -5.858 -23.093 1.00 75.88 93 ILE A CA 1
ATOM 763 C C . ILE A 1 93 ? 5.960 -5.634 -23.179 1.00 75.88 93 ILE A C 1
ATOM 765 O O . ILE A 1 93 ? 6.590 -6.052 -24.150 1.00 75.88 93 ILE A O 1
ATOM 769 N N . ASP A 1 94 ? 6.562 -5.068 -22.133 1.00 72.81 94 ASP A N 1
ATOM 770 C CA . ASP A 1 94 ? 8.010 -4.828 -22.067 1.00 72.81 94 ASP A CA 1
ATOM 771 C C . ASP A 1 94 ? 8.816 -6.135 -22.038 1.00 72.81 94 ASP A C 1
ATOM 773 O O . ASP A 1 94 ? 9.881 -6.253 -22.651 1.00 72.81 94 ASP A O 1
ATOM 777 N N . LEU A 1 95 ? 8.281 -7.169 -21.385 1.00 76.44 95 LEU A N 1
ATOM 778 C CA . LEU A 1 95 ? 8.912 -8.482 -21.320 1.00 76.44 95 LEU A CA 1
ATOM 779 C C . LEU A 1 95 ? 8.972 -9.160 -22.701 1.00 76.44 95 LEU A C 1
ATOM 781 O O . LEU A 1 95 ? 9.970 -9.809 -23.024 1.00 76.44 95 LEU A O 1
ATOM 785 N N . ALA A 1 96 ? 7.965 -8.949 -23.555 1.00 76.38 96 ALA A N 1
ATOM 786 C CA . ALA A 1 96 ? 7.987 -9.417 -24.943 1.00 76.38 96 ALA A CA 1
ATOM 787 C C . ALA A 1 96 ? 9.112 -8.759 -25.765 1.00 76.38 96 ALA A C 1
ATOM 789 O O . ALA A 1 96 ? 9.705 -9.402 -26.630 1.00 76.38 96 ALA A O 1
ATOM 790 N N . ILE A 1 97 ? 9.452 -7.502 -25.462 1.00 75.50 97 ILE A N 1
ATOM 791 C CA . ILE A 1 97 ? 10.567 -6.785 -26.094 1.00 75.50 97 ILE A CA 1
ATOM 792 C C . ILE A 1 97 ? 11.912 -7.330 -25.587 1.00 75.50 97 ILE A C 1
ATOM 794 O O . ILE A 1 97 ? 12.824 -7.544 -26.385 1.00 75.50 97 ILE A O 1
ATOM 798 N N . LEU A 1 98 ? 12.030 -7.635 -24.290 1.00 71.56 98 LEU A N 1
ATOM 799 C CA . LEU A 1 98 ? 13.249 -8.200 -23.691 1.00 71.56 98 LEU A CA 1
ATOM 800 C C . LEU A 1 98 ? 13.608 -9.589 -24.229 1.00 71.56 98 LEU A C 1
ATOM 802 O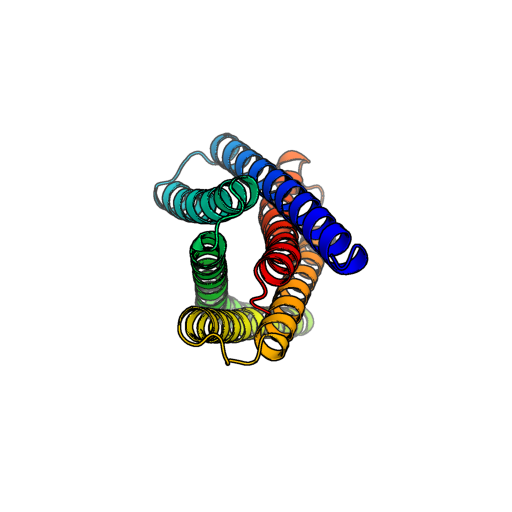 O . LEU A 1 98 ? 14.794 -9.902 -24.367 1.00 71.56 98 LEU A O 1
ATOM 806 N N . PHE A 1 99 ? 12.616 -10.405 -24.595 1.00 77.75 99 PHE A N 1
ATOM 807 C CA . PHE A 1 99 ? 12.867 -11.683 -25.269 1.00 77.75 99 PHE A CA 1
ATOM 808 C C . PHE A 1 99 ? 13.604 -11.519 -26.610 1.00 77.75 99 PHE A C 1
ATOM 810 O O . PHE A 1 99 ? 14.336 -12.426 -27.001 1.00 77.75 99 PHE A O 1
ATOM 817 N N . ASN A 1 100 ? 13.506 -10.355 -27.263 1.00 75.00 100 ASN A N 1
ATOM 818 C CA . ASN A 1 100 ? 14.254 -10.056 -28.489 1.00 75.00 100 ASN A CA 1
ATOM 819 C C . ASN A 1 100 ? 15.715 -9.636 -28.229 1.00 75.00 100 ASN A C 1
ATOM 821 O O . ASN A 1 100 ? 16.527 -9.673 -29.147 1.00 75.00 100 ASN A O 1
ATOM 825 N N . MET A 1 101 ? 16.069 -9.251 -26.995 1.00 70.31 101 MET A N 1
ATOM 826 C CA . MET A 1 101 ? 17.411 -8.765 -26.621 1.00 70.31 101 MET A CA 1
ATOM 827 C C . MET A 1 101 ? 18.334 -9.855 -26.036 1.00 70.31 101 MET A C 1
ATOM 829 O O . MET A 1 101 ? 19.495 -9.583 -25.739 1.00 70.31 101 MET A O 1
ATOM 833 N N . ALA A 1 102 ? 17.838 -11.089 -25.885 1.00 64.88 102 ALA A N 1
ATOM 834 C CA . ALA A 1 102 ? 18.601 -12.309 -25.582 1.00 64.88 102 ALA A CA 1
ATOM 835 C C . ALA A 1 102 ? 19.511 -12.295 -24.329 1.00 64.88 102 ALA A C 1
ATOM 837 O O . ALA A 1 102 ? 20.457 -13.078 -24.266 1.00 64.88 102 ALA A O 1
ATOM 838 N N . ASN A 1 103 ? 19.232 -11.481 -23.300 1.00 80.44 103 ASN A N 1
ATOM 839 C CA . ASN A 1 103 ? 19.906 -11.587 -21.996 1.00 80.44 103 ASN A CA 1
ATOM 840 C C . ASN A 1 103 ? 19.067 -12.445 -21.018 1.00 80.44 103 ASN A C 1
ATOM 842 O O . ASN A 1 103 ? 18.110 -11.929 -20.427 1.00 80.44 103 ASN A O 1
ATOM 846 N N . PRO A 1 104 ? 19.422 -13.727 -20.782 1.00 81.06 104 PRO A N 1
ATOM 847 C CA . PRO A 1 104 ? 18.592 -14.658 -20.014 1.00 81.06 104 PRO A CA 1
ATOM 848 C C . PRO A 1 104 ? 18.395 -14.226 -18.560 1.00 81.06 104 PRO A C 1
ATOM 850 O O . PRO A 1 104 ? 17.325 -14.424 -17.990 1.00 81.06 104 PRO A O 1
ATOM 853 N N . LEU A 1 105 ? 19.412 -13.600 -17.963 1.00 80.50 105 LEU A N 1
ATOM 854 C CA . LEU A 1 105 ? 19.369 -13.151 -16.575 1.00 80.50 105 LEU A CA 1
ATOM 855 C C . LEU A 1 105 ? 18.356 -12.013 -16.399 1.00 80.50 105 LEU A C 1
ATOM 857 O O . LEU A 1 105 ? 17.564 -12.034 -15.460 1.00 80.50 105 LEU A O 1
ATOM 861 N N . SER A 1 106 ? 18.318 -11.067 -17.342 1.00 75.19 106 SER A N 1
ATOM 862 C CA . SER A 1 106 ? 17.334 -9.975 -17.328 1.00 75.19 106 SER A CA 1
ATOM 863 C C . SER A 1 106 ? 15.896 -10.477 -17.500 1.00 75.19 106 SER A C 1
ATOM 865 O O . SER A 1 106 ? 14.990 -9.983 -16.829 1.00 75.19 106 SER A O 1
ATOM 867 N N . ILE A 1 107 ? 15.690 -11.501 -18.336 1.00 80.88 107 ILE A N 1
ATOM 868 C CA . ILE A 1 107 ? 14.379 -12.119 -18.563 1.00 80.88 107 ILE A CA 1
ATOM 869 C C . ILE A 1 107 ? 13.899 -12.795 -17.276 1.00 80.88 107 ILE A C 1
ATOM 871 O O . ILE A 1 107 ? 12.792 -12.523 -16.819 1.00 80.88 107 ILE A O 1
ATOM 875 N N . VAL A 1 108 ? 14.740 -13.626 -16.650 1.00 84.12 108 VAL A N 1
ATOM 876 C CA . VAL A 1 108 ? 14.387 -14.339 -15.412 1.00 84.12 108 VAL A CA 1
ATOM 877 C C . VAL A 1 108 ? 14.027 -13.358 -14.294 1.00 84.12 108 VAL A C 1
ATOM 879 O O . VAL A 1 108 ? 12.988 -13.525 -13.656 1.00 84.12 108 VAL A O 1
ATOM 882 N N . ILE A 1 109 ? 14.827 -12.308 -14.084 1.00 81.00 109 ILE A N 1
ATOM 883 C CA . ILE A 1 109 ? 14.558 -11.298 -13.048 1.00 81.00 109 ILE A CA 1
ATOM 884 C C . ILE A 1 109 ? 13.223 -10.588 -13.297 1.00 81.00 109 ILE A C 1
ATOM 886 O O . ILE A 1 109 ? 12.430 -10.457 -12.365 1.00 81.00 109 ILE A O 1
ATOM 890 N N . ASN A 1 110 ? 12.937 -10.181 -14.537 1.00 79.94 110 ASN A N 1
ATOM 891 C CA . ASN A 1 110 ? 11.675 -9.518 -14.869 1.00 79.94 110 ASN A CA 1
ATOM 892 C C . ASN A 1 110 ? 10.464 -10.446 -14.696 1.00 79.94 110 ASN A C 1
ATOM 894 O O . ASN A 1 110 ? 9.451 -10.020 -14.146 1.00 79.94 110 ASN A O 1
ATOM 898 N N . VAL A 1 111 ? 10.570 -11.726 -15.076 1.00 86.75 111 VAL A N 1
ATOM 899 C CA . VAL A 1 111 ? 9.498 -12.711 -14.837 1.00 86.75 111 VAL A CA 1
ATOM 900 C C . VAL A 1 111 ? 9.227 -12.867 -13.337 1.00 86.75 111 VAL A C 1
ATOM 902 O O . VAL A 1 111 ? 8.070 -12.821 -12.918 1.00 86.75 111 VAL A O 1
ATOM 905 N N . PHE A 1 112 ? 10.272 -13.014 -12.514 1.00 87.44 112 PHE A N 1
ATOM 906 C CA . PHE A 1 112 ? 10.118 -13.112 -11.058 1.00 87.44 112 PHE A CA 1
ATOM 907 C C . PHE A 1 112 ? 9.527 -11.838 -10.450 1.00 87.44 112 PHE A C 1
ATOM 909 O O . PHE A 1 112 ? 8.658 -11.930 -9.583 1.00 87.44 112 PHE A O 1
ATOM 916 N N . TYR A 1 113 ? 9.958 -10.664 -10.916 1.00 86.19 113 TYR A N 1
ATOM 917 C CA . TYR A 1 113 ? 9.411 -9.383 -10.482 1.00 86.19 113 TYR A CA 1
ATOM 918 C C . TYR A 1 113 ? 7.914 -9.281 -10.796 1.00 86.19 113 TYR A C 1
ATOM 920 O O . TYR A 1 113 ? 7.117 -9.074 -9.882 1.00 86.19 113 TYR A O 1
ATOM 928 N N . LEU A 1 114 ? 7.503 -9.524 -12.046 1.00 88.94 114 LEU A N 1
ATOM 929 C CA . LEU A 1 114 ? 6.092 -9.474 -12.444 1.00 88.94 114 LEU A CA 1
ATOM 930 C C . LEU A 1 114 ? 5.242 -10.512 -11.708 1.00 88.94 114 LEU A C 1
ATOM 932 O O . LEU A 1 114 ? 4.119 -10.209 -11.308 1.00 88.94 114 LEU A O 1
ATOM 936 N N . ALA A 1 115 ? 5.771 -11.715 -11.468 1.00 90.94 115 ALA A N 1
ATOM 937 C CA . ALA A 1 115 ? 5.085 -12.727 -10.667 1.00 90.94 115 ALA A CA 1
ATOM 938 C C . ALA A 1 115 ? 4.864 -12.258 -9.218 1.00 90.94 115 ALA A C 1
ATOM 940 O O . ALA A 1 115 ? 3.805 -12.509 -8.639 1.00 90.94 115 ALA A O 1
ATOM 941 N N . LEU A 1 116 ? 5.835 -11.550 -8.636 1.00 91.50 116 LEU A N 1
ATOM 942 C CA . LEU A 1 116 ? 5.738 -11.010 -7.282 1.00 91.50 116 LEU A CA 1
ATOM 943 C C . LEU A 1 116 ? 4.763 -9.824 -7.210 1.00 91.50 116 LEU A C 1
ATOM 945 O O . LEU A 1 116 ? 3.960 -9.757 -6.278 1.00 91.50 116 LEU A O 1
ATOM 949 N N . VAL A 1 117 ? 4.758 -8.948 -8.220 1.00 92.00 117 VAL A N 1
ATOM 950 C CA . VAL A 1 117 ? 3.759 -7.873 -8.371 1.00 92.00 117 VAL A CA 1
ATOM 951 C C . VAL A 1 117 ? 2.351 -8.462 -8.518 1.00 92.00 117 VAL A C 1
ATOM 953 O O . VAL A 1 117 ? 1.431 -8.031 -7.821 1.00 92.00 117 VAL A O 1
ATOM 956 N N . LEU A 1 118 ? 2.181 -9.506 -9.340 1.00 94.12 118 LEU A N 1
ATOM 957 C CA . LEU A 1 118 ? 0.904 -10.208 -9.506 1.00 94.12 118 LEU A CA 1
ATOM 958 C C . LEU A 1 118 ? 0.427 -10.827 -8.188 1.00 94.12 118 LEU A C 1
ATOM 960 O O . LEU A 1 118 ? -0.741 -10.686 -7.820 1.00 94.12 118 LEU A O 1
ATOM 964 N N . ALA A 1 119 ? 1.328 -11.489 -7.458 1.00 94.00 119 ALA A N 1
ATOM 965 C CA . ALA A 1 119 ? 1.027 -12.045 -6.144 1.00 94.00 119 ALA A CA 1
ATOM 966 C C . ALA A 1 119 ? 0.583 -10.950 -5.163 1.00 94.00 119 ALA A C 1
ATOM 968 O O . ALA A 1 119 ? -0.396 -11.145 -4.439 1.00 94.00 119 ALA A O 1
ATOM 969 N N . GLY A 1 120 ? 1.246 -9.787 -5.184 1.00 93.44 120 GLY A N 1
ATOM 970 C CA . GLY A 1 120 ? 0.838 -8.590 -4.449 1.00 93.44 120 GLY A CA 1
ATOM 971 C C . GLY A 1 120 ? -0.592 -8.172 -4.776 1.00 93.44 120 GLY A C 1
ATOM 972 O O . GLY A 1 120 ? -1.420 -8.098 -3.866 1.00 93.44 120 GLY A O 1
ATOM 973 N N . GLY A 1 121 ? -0.911 -8.012 -6.063 1.00 94.00 121 GLY A N 1
ATOM 974 C CA . GLY A 1 121 ? -2.244 -7.615 -6.518 1.00 94.00 121 GLY A CA 1
ATOM 975 C C . GLY A 1 121 ? -3.333 -8.594 -6.070 1.00 94.00 121 GLY A C 1
ATOM 976 O O . GLY A 1 121 ? -4.324 -8.196 -5.455 1.00 94.00 121 GLY A O 1
ATOM 977 N N . VAL A 1 122 ? -3.127 -9.899 -6.280 1.00 95.44 122 VAL A N 1
ATOM 978 C CA . VAL A 1 122 ? -4.079 -10.946 -5.863 1.00 95.44 122 VAL A CA 1
ATOM 979 C C . VAL A 1 122 ? -4.285 -10.937 -4.347 1.00 95.44 122 VAL A C 1
ATOM 981 O O . VAL A 1 122 ? -5.424 -10.950 -3.872 1.00 95.44 122 VAL A O 1
ATOM 984 N N . ILE A 1 123 ? -3.204 -10.877 -3.567 1.00 95.69 123 ILE A N 1
ATOM 985 C CA . ILE A 1 123 ? -3.273 -10.846 -2.100 1.00 95.69 123 ILE A CA 1
ATOM 986 C C . ILE A 1 123 ? -3.951 -9.563 -1.611 1.00 95.69 123 ILE A C 1
ATOM 988 O O . ILE A 1 123 ? -4.736 -9.622 -0.660 1.00 95.69 123 ILE A O 1
ATOM 992 N N . GLY A 1 124 ? -3.730 -8.435 -2.286 1.00 94.50 124 GLY A N 1
ATOM 993 C CA . GLY A 1 124 ? -4.427 -7.175 -2.050 1.00 94.50 124 GLY A CA 1
ATOM 994 C C . GLY A 1 124 ? -5.941 -7.302 -2.248 1.00 94.50 124 GLY A C 1
ATOM 995 O O . GLY A 1 124 ? -6.707 -6.989 -1.335 1.00 94.50 124 GLY A O 1
ATOM 996 N N . PHE A 1 125 ? -6.403 -7.872 -3.366 1.00 95.75 125 PHE A N 1
ATOM 997 C CA . PHE A 1 125 ? -7.837 -8.119 -3.588 1.00 95.75 125 PHE A CA 1
ATOM 998 C C . PHE A 1 125 ? -8.441 -9.094 -2.569 1.00 95.75 125 PHE A C 1
ATOM 1000 O O . PHE A 1 125 ? -9.554 -8.881 -2.076 1.00 95.75 125 PHE A O 1
ATOM 1007 N N . MET A 1 126 ? -7.705 -10.143 -2.192 1.00 95.00 126 MET A N 1
ATOM 1008 C CA . MET A 1 126 ? -8.136 -11.053 -1.128 1.00 95.00 126 MET A CA 1
ATOM 1009 C C . MET A 1 126 ? -8.261 -10.324 0.216 1.00 95.00 126 MET A C 1
ATOM 1011 O O . MET A 1 126 ? -9.254 -10.519 0.923 1.00 95.00 126 MET A O 1
ATOM 1015 N N . LEU A 1 127 ? -7.298 -9.466 0.565 1.00 94.94 127 LEU A N 1
ATOM 1016 C CA . LEU A 1 127 ? -7.331 -8.644 1.774 1.00 94.94 127 LEU A CA 1
ATOM 1017 C C . LEU A 1 127 ? -8.529 -7.688 1.760 1.00 94.94 127 LEU A C 1
ATOM 1019 O O . LEU A 1 127 ? -9.288 -7.668 2.731 1.00 94.94 127 LEU A O 1
ATOM 1023 N N . TYR A 1 128 ? -8.749 -6.970 0.655 1.00 95.00 128 TYR A N 1
ATOM 1024 C CA . TYR A 1 128 ? -9.911 -6.105 0.447 1.00 95.00 128 TYR A CA 1
ATOM 1025 C C . TYR A 1 128 ? -11.219 -6.860 0.717 1.00 95.00 128 TYR A C 1
ATOM 1027 O O . TYR A 1 128 ? -12.015 -6.452 1.565 1.00 95.00 128 TYR A O 1
ATOM 1035 N N . ALA A 1 129 ? -11.406 -8.021 0.079 1.00 93.19 129 ALA A N 1
ATOM 1036 C CA . ALA A 1 129 ? -12.615 -8.823 0.233 1.00 93.19 129 ALA A CA 1
ATOM 1037 C C . ALA A 1 129 ? -12.812 -9.318 1.677 1.00 93.19 129 ALA A C 1
ATOM 1039 O O . ALA A 1 129 ? -13.939 -9.377 2.173 1.00 93.19 129 ALA A O 1
ATOM 1040 N N . LYS A 1 130 ? -11.729 -9.679 2.379 1.00 92.06 130 LYS A N 1
ATOM 1041 C CA . LYS A 1 130 ? -11.801 -10.107 3.785 1.00 92.06 130 LYS A CA 1
ATOM 1042 C C . LYS A 1 130 ? -12.123 -8.950 4.726 1.00 92.06 130 LYS A C 1
ATOM 1044 O O . LYS A 1 130 ? -12.912 -9.159 5.644 1.00 92.06 130 LYS A O 1
ATOM 1049 N N . ILE A 1 131 ? -11.562 -7.762 4.502 1.00 91.56 131 ILE A N 1
ATOM 1050 C CA . ILE A 1 131 ? -11.886 -6.566 5.291 1.00 91.56 131 ILE A CA 1
ATOM 1051 C C . ILE A 1 131 ? -13.347 -6.174 5.065 1.00 91.56 131 ILE A C 1
ATOM 1053 O O . ILE A 1 131 ? -14.075 -6.008 6.040 1.00 91.56 131 ILE A O 1
ATOM 1057 N N . ALA A 1 132 ? -13.799 -6.116 3.810 1.00 90.38 132 ALA A N 1
ATOM 1058 C CA . ALA A 1 132 ? -15.184 -5.795 3.474 1.00 90.38 132 ALA A CA 1
ATOM 1059 C C . ALA A 1 132 ? -16.174 -6.751 4.163 1.00 90.38 132 ALA A C 1
ATOM 1061 O O . ALA A 1 132 ? -17.132 -6.308 4.793 1.00 90.38 132 ALA A O 1
ATOM 1062 N N . ARG A 1 133 ? -15.898 -8.064 4.139 1.00 88.94 133 ARG A N 1
ATOM 1063 C CA . ARG A 1 133 ? -16.706 -9.055 4.871 1.00 88.94 133 ARG A CA 1
ATOM 1064 C C . ARG A 1 133 ? -16.664 -8.844 6.385 1.00 88.94 133 ARG A C 1
ATOM 1066 O O . ARG A 1 133 ? -17.708 -8.918 7.014 1.00 88.94 133 ARG A O 1
ATOM 1073 N N . TYR A 1 134 ? -15.497 -8.557 6.963 1.00 88.31 134 TYR A N 1
ATOM 1074 C CA . TYR A 1 134 ? -15.353 -8.318 8.406 1.00 88.31 134 TYR A CA 1
ATOM 1075 C C . TYR A 1 134 ? -16.082 -7.051 8.887 1.00 88.31 134 TYR A C 1
ATOM 1077 O O . TYR A 1 134 ? -16.524 -6.976 10.032 1.00 88.31 134 TYR A O 1
ATOM 1085 N N . MET A 1 135 ? -16.233 -6.043 8.023 1.00 86.31 135 MET A N 1
ATOM 1086 C CA . MET A 1 135 ? -17.013 -4.846 8.349 1.00 86.31 135 MET A CA 1
ATOM 1087 C C . MET A 1 135 ? -18.507 -5.154 8.509 1.00 86.31 135 MET A C 1
ATOM 1089 O O . MET A 1 135 ? -19.138 -4.583 9.405 1.00 86.31 135 MET A O 1
ATOM 1093 N N . VAL A 1 136 ? -19.038 -6.033 7.649 1.00 86.25 136 VAL A N 1
ATOM 1094 C CA . VAL A 1 136 ? -20.456 -6.426 7.594 1.00 86.25 136 VAL A CA 1
ATOM 1095 C C . VAL A 1 136 ? -20.785 -7.497 8.631 1.00 86.25 136 VAL A C 1
ATOM 1097 O O . VAL A 1 136 ? -21.784 -7.366 9.328 1.00 86.25 136 VAL A O 1
ATOM 1100 N N . ASP A 1 137 ? -19.940 -8.521 8.756 1.00 82.25 137 ASP A N 1
ATOM 1101 C CA . ASP A 1 137 ? -20.128 -9.637 9.683 1.00 82.25 137 ASP A CA 1
ATOM 1102 C C . ASP A 1 137 ? -19.074 -9.599 10.810 1.00 82.25 137 ASP A C 1
ATOM 1104 O O . ASP A 1 137 ? -17.921 -9.996 10.600 1.00 82.25 137 ASP A O 1
ATOM 1108 N N . PRO A 1 138 ? -19.442 -9.140 12.023 1.00 68.44 138 PRO A N 1
ATOM 1109 C CA . PRO A 1 138 ? -18.534 -9.055 13.166 1.00 68.44 138 PRO A CA 1
ATOM 1110 C C . PRO A 1 138 ? -18.037 -10.417 13.666 1.00 68.44 138 PRO A C 1
ATOM 1112 O O . PRO A 1 138 ? -17.018 -10.463 14.356 1.00 68.44 138 PRO A O 1
ATOM 1115 N N . LEU A 1 139 ? -18.731 -11.514 13.333 1.00 65.12 139 LEU A N 1
ATOM 1116 C CA . LEU A 1 139 ? -18.343 -12.877 13.713 1.00 65.12 139 LEU A CA 1
ATOM 1117 C C . LEU A 1 139 ? -17.263 -13.450 12.787 1.00 65.12 139 LEU A C 1
ATOM 1119 O O . LEU A 1 139 ? -16.657 -14.486 13.082 1.00 65.12 139 LEU A O 1
ATOM 1123 N N . ALA A 1 140 ? -16.974 -12.774 11.671 1.00 75.62 140 ALA A N 1
ATOM 1124 C CA . ALA A 1 140 ? -15.930 -13.195 10.761 1.00 75.62 140 ALA A CA 1
ATOM 1125 C C . ALA A 1 140 ? -14.546 -13.184 11.440 1.00 75.62 140 ALA A C 1
ATOM 1127 O O . ALA A 1 140 ? -14.175 -12.313 12.225 1.00 75.62 140 ALA A O 1
ATOM 1128 N N . SER A 1 141 ? -13.726 -14.177 11.096 1.00 80.19 141 SER A N 1
ATOM 1129 C CA . SER A 1 141 ? -12.398 -14.376 11.683 1.00 80.19 141 SER A CA 1
ATOM 1130 C C . SER A 1 141 ? -11.433 -13.211 11.394 1.00 80.19 141 SER A C 1
ATOM 1132 O O . SER A 1 141 ? -10.806 -13.161 10.331 1.00 80.19 141 SER A O 1
ATOM 1134 N N . PHE A 1 142 ? -11.206 -12.342 12.387 1.00 86.94 142 PHE A N 1
ATOM 1135 C CA . PHE A 1 142 ? -10.174 -11.291 12.329 1.00 86.94 142 PHE A CA 1
ATOM 1136 C C . PHE A 1 142 ? -8.762 -11.859 12.090 1.00 86.94 142 PHE A C 1
ATOM 1138 O O . PHE A 1 142 ? -7.920 -11.222 11.459 1.00 86.94 142 PHE A O 1
ATOM 1145 N N . ARG A 1 143 ? -8.498 -13.098 12.535 1.00 87.94 143 ARG A N 1
ATOM 1146 C CA . ARG A 1 143 ? -7.211 -13.783 12.321 1.00 87.94 143 ARG A CA 1
ATOM 1147 C C . ARG A 1 143 ? -6.850 -13.866 10.836 1.00 87.94 143 ARG A C 1
ATOM 1149 O O . ARG A 1 143 ? -5.693 -13.647 10.494 1.00 87.94 143 ARG A O 1
ATOM 1156 N N . LYS A 1 144 ? -7.825 -14.146 9.962 1.00 88.25 144 LYS A N 1
ATOM 1157 C CA . LYS A 1 144 ? -7.595 -14.201 8.510 1.00 88.25 144 LYS A CA 1
ATOM 1158 C C . LYS A 1 144 ? -7.229 -12.818 7.969 1.00 88.25 144 LYS A C 1
ATOM 1160 O O . LYS A 1 144 ? -6.221 -12.706 7.285 1.00 88.25 144 LYS A O 1
ATOM 1165 N N . VAL A 1 145 ? -7.978 -11.775 8.341 1.00 90.81 145 VAL A N 1
ATOM 1166 C CA . VAL A 1 145 ? -7.694 -10.380 7.943 1.00 90.81 145 VAL A CA 1
ATOM 1167 C C . VAL 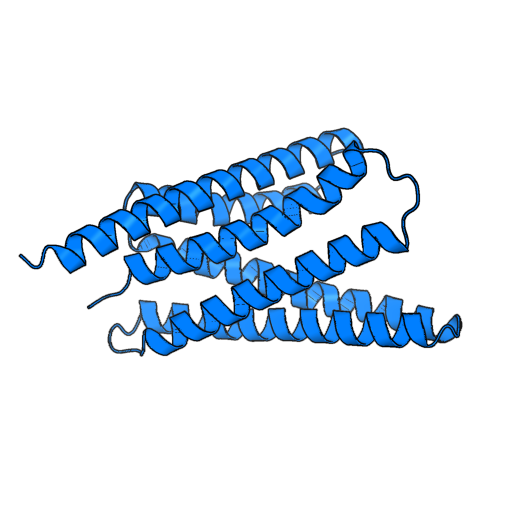A 1 145 ? -6.267 -9.984 8.322 1.00 90.81 145 VAL A C 1
ATOM 1169 O O . VAL A 1 145 ? -5.522 -9.485 7.485 1.00 90.81 145 VAL A O 1
ATOM 1172 N N . ARG A 1 146 ? -5.854 -10.286 9.558 1.00 89.88 146 ARG A N 1
ATOM 1173 C CA . ARG A 1 146 ? -4.501 -9.996 10.044 1.00 89.88 146 ARG A CA 1
ATOM 1174 C C . ARG A 1 146 ? -3.417 -10.696 9.224 1.00 89.88 146 ARG A C 1
ATOM 1176 O O . ARG A 1 146 ? -2.430 -10.059 8.882 1.00 89.88 146 ARG A O 1
ATOM 1183 N N . ILE A 1 147 ? -3.577 -11.990 8.937 1.00 92.75 147 ILE A N 1
ATOM 1184 C CA . ILE A 1 147 ? -2.576 -12.753 8.174 1.00 92.75 147 ILE A CA 1
ATOM 1185 C C . ILE A 1 147 ? -2.416 -12.153 6.776 1.00 92.75 147 ILE A C 1
ATOM 1187 O O . ILE A 1 147 ? -1.294 -11.851 6.386 1.00 92.75 147 ILE A O 1
ATOM 1191 N N . PHE A 1 148 ? -3.518 -11.902 6.064 1.00 93.94 148 PHE A N 1
ATOM 1192 C CA . PHE A 1 148 ? -3.459 -11.286 4.735 1.00 93.94 148 PHE A CA 1
ATOM 1193 C C . PHE A 1 148 ? -2.830 -9.891 4.771 1.00 93.94 148 PHE A C 1
ATOM 1195 O O . PHE A 1 148 ? -2.035 -9.572 3.896 1.00 93.94 148 PHE A O 1
ATOM 1202 N N . ALA A 1 149 ? -3.117 -9.087 5.797 1.00 93.25 149 ALA A N 1
ATOM 1203 C CA . ALA A 1 149 ? -2.526 -7.760 5.928 1.00 93.25 149 ALA A CA 1
ATOM 1204 C C . ALA A 1 149 ? -1.005 -7.824 6.152 1.00 93.25 149 ALA A C 1
ATOM 1206 O O . ALA A 1 149 ? -0.268 -7.046 5.554 1.00 93.25 149 ALA A O 1
ATOM 1207 N N . ILE A 1 150 ? -0.525 -8.764 6.979 1.00 94.62 150 ILE A N 1
ATOM 1208 C CA . ILE A 1 150 ? 0.915 -8.967 7.214 1.00 94.62 150 ILE A CA 1
ATOM 1209 C C . ILE A 1 150 ? 1.602 -9.436 5.933 1.00 94.62 150 ILE A C 1
ATOM 1211 O O . ILE A 1 150 ? 2.647 -8.902 5.577 1.00 94.62 150 ILE A O 1
ATOM 1215 N N . VAL A 1 151 ? 1.010 -10.412 5.239 1.00 94.88 151 VAL A N 1
ATOM 1216 C CA . VAL A 1 151 ? 1.559 -10.927 3.979 1.00 94.88 151 VAL A CA 1
ATOM 1217 C C . VAL A 1 151 ? 1.609 -9.817 2.928 1.00 94.88 151 VAL A C 1
ATOM 1219 O O . VAL A 1 151 ? 2.628 -9.661 2.268 1.00 94.88 151 VAL A O 1
ATOM 1222 N N . TYR A 1 152 ? 0.561 -9.000 2.820 1.00 94.44 152 TYR A N 1
ATOM 1223 C CA . TYR A 1 152 ? 0.527 -7.878 1.885 1.00 94.44 152 TYR A CA 1
ATOM 1224 C C . TYR A 1 152 ? 1.615 -6.834 2.180 1.00 94.44 152 TYR A C 1
ATOM 1226 O O . TYR A 1 152 ? 2.366 -6.457 1.285 1.00 94.44 152 TYR A O 1
ATOM 1234 N N . ALA A 1 153 ? 1.768 -6.429 3.446 1.00 94.25 153 ALA A N 1
ATOM 1235 C CA . ALA A 1 153 ? 2.829 -5.507 3.853 1.00 94.25 153 ALA A CA 1
ATOM 1236 C C . ALA A 1 153 ? 4.236 -6.084 3.605 1.00 94.25 153 ALA A C 1
ATOM 1238 O O . ALA A 1 153 ? 5.134 -5.356 3.190 1.00 94.25 153 ALA A O 1
ATOM 1239 N N . ALA A 1 154 ? 4.429 -7.390 3.821 1.00 94.56 154 ALA A N 1
ATOM 1240 C CA . ALA A 1 154 ? 5.693 -8.063 3.535 1.00 94.56 154 ALA A CA 1
ATOM 1241 C C . ALA A 1 154 ? 6.005 -8.090 2.032 1.00 94.56 154 ALA A C 1
ATOM 1243 O O . ALA A 1 154 ? 7.148 -7.864 1.649 1.00 94.56 154 ALA A O 1
ATOM 1244 N N . ILE A 1 155 ? 5.002 -8.312 1.179 1.00 93.62 155 ILE A N 1
ATOM 1245 C CA . ILE A 1 155 ? 5.179 -8.264 -0.278 1.00 93.62 155 ILE A CA 1
ATOM 1246 C C . ILE A 1 155 ? 5.566 -6.857 -0.731 1.00 93.62 155 ILE A C 1
ATOM 1248 O O . ILE A 1 155 ? 6.523 -6.722 -1.486 1.00 93.62 155 ILE A O 1
ATOM 1252 N N . LEU A 1 156 ? 4.892 -5.816 -0.231 1.00 92.12 156 LEU A N 1
ATOM 1253 C CA . LEU A 1 156 ? 5.256 -4.427 -0.534 1.00 92.12 156 LEU A CA 1
ATOM 1254 C C . LEU A 1 156 ? 6.689 -4.100 -0.093 1.00 92.12 156 LEU A C 1
ATOM 1256 O O . LEU A 1 156 ? 7.431 -3.467 -0.838 1.00 92.12 156 LEU A O 1
ATOM 1260 N N . LEU A 1 157 ? 7.110 -4.583 1.080 1.00 92.25 157 LEU A N 1
ATOM 1261 C CA . LEU A 1 157 ? 8.487 -4.424 1.553 1.00 92.25 157 LEU A CA 1
ATOM 1262 C C . LEU A 1 157 ? 9.498 -5.102 0.614 1.00 92.25 157 LEU A C 1
ATOM 1264 O O . LEU A 1 157 ? 10.543 -4.527 0.319 1.00 92.25 157 LEU A O 1
ATOM 1268 N N . VAL A 1 158 ? 9.199 -6.316 0.142 1.00 90.38 158 VAL A N 1
ATOM 1269 C CA . VAL A 1 158 ? 10.068 -7.042 -0.796 1.00 90.38 158 VAL A CA 1
ATOM 1270 C C . VAL A 1 158 ? 10.117 -6.337 -2.15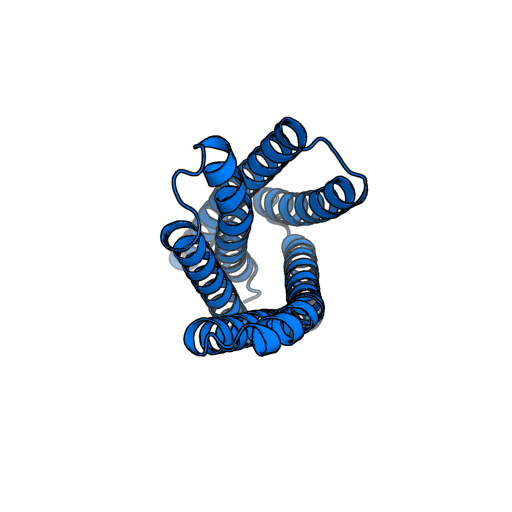2 1.00 90.38 158 VAL A C 1
ATOM 1272 O O . VAL A 1 158 ? 11.204 -6.178 -2.698 1.00 90.38 158 VAL A O 1
ATOM 1275 N N . LEU A 1 159 ? 8.980 -5.858 -2.667 1.00 87.69 159 LEU A N 1
ATOM 1276 C CA . LEU A 1 159 ? 8.924 -5.070 -3.904 1.00 87.69 159 LEU A CA 1
ATOM 1277 C C . LEU A 1 159 ? 9.760 -3.793 -3.801 1.00 87.69 159 LEU A C 1
ATOM 1279 O O . LEU A 1 159 ? 10.523 -3.499 -4.716 1.00 87.69 159 LEU A O 1
ATOM 1283 N N . PHE A 1 160 ? 9.681 -3.089 -2.671 1.00 86.38 160 PHE A N 1
ATOM 1284 C CA . PHE A 1 160 ? 10.526 -1.929 -2.397 1.00 86.38 160 PHE A CA 1
ATOM 1285 C C . PHE A 1 160 ? 12.019 -2.290 -2.332 1.00 86.38 160 PHE A C 1
ATOM 1287 O O . PHE A 1 160 ? 12.867 -1.590 -2.880 1.00 86.38 160 PHE A O 1
ATOM 1294 N N . GLY A 1 161 ? 12.369 -3.413 -1.698 1.00 83.06 161 GLY A N 1
ATOM 1295 C CA . GLY A 1 161 ? 13.750 -3.901 -1.684 1.00 83.06 161 GLY A CA 1
ATOM 1296 C C . GLY A 1 161 ? 14.278 -4.212 -3.090 1.00 83.06 161 GLY A C 1
ATOM 1297 O O . GLY A 1 161 ? 15.412 -3.865 -3.416 1.00 83.06 161 GLY A O 1
ATOM 1298 N N . LEU A 1 162 ? 13.444 -4.818 -3.941 1.00 77.62 162 LEU A N 1
ATOM 1299 C CA . LEU A 1 162 ? 13.778 -5.115 -5.335 1.00 77.62 162 LEU A CA 1
ATOM 1300 C C . LEU A 1 162 ? 13.900 -3.847 -6.189 1.00 77.62 162 LEU A C 1
ATOM 1302 O O . LEU A 1 162 ? 14.817 -3.764 -7.007 1.00 77.62 162 LEU A O 1
ATOM 1306 N N . SER A 1 163 ? 13.040 -2.844 -5.981 1.00 74.12 163 SER A N 1
ATOM 1307 C CA . SER A 1 163 ? 13.141 -1.566 -6.695 1.00 74.12 163 SER A CA 1
ATOM 1308 C C . SER A 1 163 ? 14.433 -0.835 -6.330 1.00 74.12 163 SER A C 1
ATOM 1310 O O . SER A 1 163 ? 15.153 -0.398 -7.224 1.00 74.12 163 SER A O 1
ATOM 1312 N N . LEU A 1 164 ? 14.810 -0.800 -5.047 1.00 72.75 164 LEU A N 1
ATOM 1313 C CA . LEU A 1 164 ? 16.105 -0.265 -4.613 1.00 72.75 164 LEU A CA 1
ATOM 1314 C C . LEU A 1 164 ? 17.275 -1.005 -5.264 1.00 72.75 164 LEU A C 1
ATOM 1316 O O . LEU A 1 164 ? 18.185 -0.372 -5.791 1.00 72.75 164 LEU A O 1
ATOM 1320 N N . TRP A 1 165 ? 17.242 -2.338 -5.263 1.00 68.44 165 TRP A N 1
ATOM 1321 C CA . TRP A 1 165 ? 18.295 -3.143 -5.877 1.00 68.44 165 TRP A CA 1
ATOM 1322 C C . TRP A 1 165 ? 18.450 -2.841 -7.375 1.00 68.44 165 TRP A C 1
ATOM 1324 O O . TRP A 1 165 ? 19.571 -2.678 -7.853 1.00 68.44 165 TRP A O 1
ATOM 1334 N N . SER A 1 166 ? 17.336 -2.674 -8.098 1.00 64.12 166 SER A N 1
ATOM 1335 C CA . SER A 1 166 ? 17.358 -2.306 -9.519 1.00 64.12 166 SER A CA 1
ATOM 1336 C C . SER A 1 166 ? 17.979 -0.923 -9.768 1.00 64.12 166 SER A C 1
ATOM 1338 O O . SER A 1 166 ? 18.729 -0.747 -10.727 1.00 64.12 166 SER A O 1
ATOM 1340 N N . ILE A 1 167 ? 17.755 0.032 -8.860 1.00 64.88 167 ILE A N 1
ATOM 1341 C CA . ILE A 1 167 ? 18.330 1.380 -8.930 1.00 64.88 167 ILE A CA 1
ATOM 1342 C C . ILE A 1 167 ? 19.847 1.344 -8.698 1.00 64.88 167 ILE A C 1
ATOM 1344 O O . ILE A 1 167 ? 20.578 2.038 -9.387 1.00 64.88 167 ILE A O 1
ATOM 1348 N N . PHE A 1 168 ? 20.353 0.513 -7.784 1.00 63.06 168 PHE A N 1
ATOM 1349 C CA . PHE A 1 168 ? 21.800 0.432 -7.535 1.00 63.06 168 PHE A CA 1
ATOM 1350 C C . PHE A 1 168 ? 22.583 -0.329 -8.616 1.00 63.06 168 PHE A C 1
ATOM 1352 O O . PHE A 1 168 ? 23.790 -0.131 -8.734 1.00 63.06 168 PHE A O 1
ATOM 1359 N N . PHE A 1 169 ? 21.933 -1.220 -9.373 1.00 59.06 169 PHE A N 1
ATOM 1360 C CA . PHE A 1 169 ? 22.620 -2.102 -10.326 1.00 59.06 169 PHE A CA 1
ATOM 1361 C C . PHE A 1 169 ? 22.562 -1.614 -11.781 1.00 59.06 169 PHE A C 1
ATOM 1363 O O . PHE A 1 169 ? 23.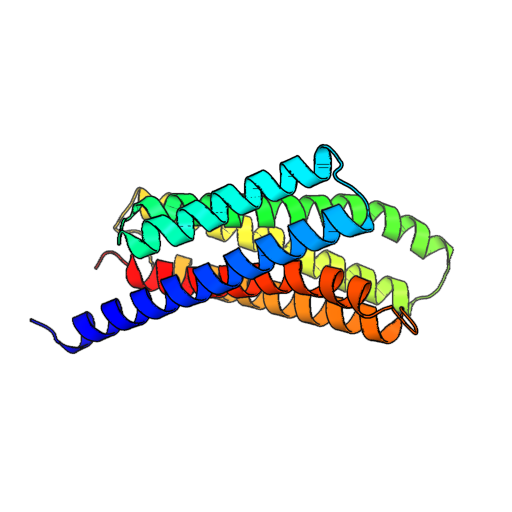492 -1.866 -12.544 1.00 59.06 169 PHE A O 1
ATOM 1370 N N . PHE A 1 170 ? 21.480 -0.936 -12.181 1.00 54.56 170 PHE A N 1
ATOM 1371 C CA . PHE A 1 170 ? 21.252 -0.532 -13.579 1.00 54.56 170 PHE A CA 1
ATOM 1372 C C . PHE A 1 170 ? 21.425 0.962 -13.835 1.00 54.56 170 PHE A C 1
ATOM 1374 O O . PHE A 1 170 ? 21.610 1.386 -14.974 1.00 54.56 170 PHE A O 1
ATOM 1381 N N . LEU A 1 171 ? 21.354 1.761 -12.784 1.00 55.88 171 LEU A N 1
ATOM 1382 C CA . LEU A 1 171 ? 21.388 3.206 -12.844 1.00 55.88 171 LEU A CA 1
ATOM 1383 C C . LEU A 1 171 ? 22.733 3.627 -12.238 1.00 55.88 171 LEU A C 1
ATOM 1385 O O . LEU A 1 171 ? 23.016 3.326 -11.085 1.00 55.88 171 LEU A O 1
ATOM 1389 N N . GLY A 1 172 ? 23.601 4.226 -13.059 1.00 59.28 172 GLY A N 1
ATOM 1390 C CA . GLY A 1 172 ? 24.901 4.755 -12.635 1.00 59.28 172 GLY A CA 1
ATOM 1391 C C . GLY A 1 172 ? 24.756 5.942 -11.676 1.00 59.28 172 GLY A C 1
ATOM 1392 O O . GLY A 1 172 ? 23.983 5.897 -10.726 1.00 59.28 172 GLY A O 1
ATOM 1393 N N . ASP A 1 173 ? 25.486 7.030 -11.913 1.00 56.78 173 ASP A N 1
ATOM 1394 C CA . ASP A 1 173 ? 25.431 8.227 -11.062 1.00 56.78 173 ASP A CA 1
ATOM 1395 C C . ASP A 1 173 ? 24.080 8.961 -11.233 1.00 56.78 173 ASP A C 1
ATOM 1397 O O . ASP A 1 173 ? 23.923 9.883 -12.036 1.00 56.78 173 ASP A O 1
ATOM 1401 N N . VAL A 1 174 ? 23.044 8.490 -10.536 1.00 62.31 174 VAL A N 1
ATOM 1402 C CA . VAL A 1 174 ? 21.726 9.130 -10.506 1.00 62.31 174 VAL A CA 1
ATOM 1403 C C . VAL A 1 174 ? 21.783 10.302 -9.542 1.00 62.31 174 VAL A C 1
ATOM 1405 O O . VAL A 1 174 ? 22.085 10.136 -8.361 1.00 62.31 174 VAL A O 1
ATOM 1408 N N . GLY A 1 175 ? 21.441 11.496 -10.028 1.00 62.78 175 GLY A N 1
ATOM 1409 C CA . GLY A 1 175 ? 21.354 12.685 -9.185 1.00 62.78 175 GLY A CA 1
ATOM 1410 C C . GLY A 1 175 ? 20.467 12.457 -7.953 1.00 62.78 175 GLY A C 1
ATOM 1411 O O . GLY A 1 175 ? 19.414 11.819 -8.028 1.00 62.78 175 GLY A O 1
ATOM 1412 N N . SER A 1 176 ? 20.871 13.020 -6.813 1.00 65.06 176 SER A N 1
ATOM 1413 C CA . SER A 1 176 ? 20.229 12.823 -5.501 1.00 65.06 176 SER A CA 1
ATOM 1414 C C . SER A 1 176 ? 18.719 13.113 -5.473 1.00 65.06 176 SER A C 1
ATOM 1416 O O . SER A 1 176 ? 17.987 12.482 -4.711 1.00 65.06 176 SER A O 1
ATOM 1418 N N . LEU A 1 177 ? 18.237 14.025 -6.324 1.00 64.38 177 LEU A N 1
ATOM 1419 C CA . LEU A 1 177 ? 16.816 14.366 -6.476 1.00 64.38 177 LEU A CA 1
ATOM 1420 C C . LEU A 1 177 ? 16.004 13.297 -7.227 1.00 64.38 177 LEU A C 1
ATOM 1422 O O . LEU A 1 177 ? 14.847 13.052 -6.895 1.00 64.38 177 LEU A O 1
ATOM 1426 N N . ALA A 1 178 ? 16.600 12.629 -8.215 1.00 64.56 178 ALA A N 1
ATOM 1427 C CA . ALA A 1 178 ? 15.939 11.528 -8.910 1.00 64.56 178 ALA A CA 1
ATOM 1428 C C . ALA A 1 178 ? 15.882 10.287 -8.004 1.00 64.56 178 ALA A C 1
ATOM 1430 O O . ALA A 1 178 ? 14.832 9.656 -7.894 1.00 64.56 178 ALA A O 1
ATOM 1431 N N . LEU A 1 179 ? 16.952 10.008 -7.248 1.00 65.19 179 LEU A N 1
ATOM 1432 C CA . LEU A 1 179 ? 16.956 8.951 -6.231 1.00 65.19 179 LEU A CA 1
ATOM 1433 C C . LEU A 1 179 ? 15.880 9.164 -5.159 1.00 65.19 179 LEU A C 1
ATOM 1435 O O . LEU A 1 179 ? 15.173 8.223 -4.808 1.00 65.19 179 LEU A O 1
ATOM 1439 N N . SER A 1 180 ? 15.714 10.387 -4.650 1.00 66.94 180 SER A N 1
ATOM 1440 C CA . SER A 1 180 ? 14.689 10.658 -3.637 1.00 66.94 180 SER A CA 1
ATOM 1441 C C . SER A 1 180 ? 13.270 10.461 -4.182 1.00 66.94 180 SER A C 1
ATOM 1443 O O . SER A 1 180 ? 12.442 9.869 -3.488 1.00 66.94 180 SER A O 1
ATOM 1445 N N . SER A 1 181 ? 13.001 10.855 -5.432 1.00 66.56 181 SER A N 1
ATOM 1446 C CA . SER A 1 181 ? 11.702 10.620 -6.081 1.00 66.56 181 SER A CA 1
ATOM 1447 C C . SER A 1 181 ? 11.371 9.127 -6.239 1.00 66.56 181 SER A C 1
ATOM 1449 O O . SER A 1 181 ? 10.250 8.713 -5.946 1.00 66.56 181 SER A O 1
ATOM 1451 N N . LEU A 1 182 ? 12.367 8.302 -6.582 1.00 72.00 182 LEU A N 1
ATOM 1452 C CA . LEU A 1 182 ? 12.214 6.856 -6.785 1.00 72.00 182 LEU A CA 1
ATOM 1453 C C . LEU A 1 182 ? 12.025 6.067 -5.479 1.00 72.00 182 LEU A C 1
ATOM 1455 O O . LEU A 1 182 ? 11.566 4.926 -5.503 1.00 72.00 182 LEU A O 1
ATOM 1459 N N . ILE A 1 183 ? 12.381 6.655 -4.333 1.00 82.50 183 ILE A N 1
ATOM 1460 C CA . ILE A 1 183 ? 12.342 5.991 -3.023 1.00 82.50 183 ILE A CA 1
ATOM 1461 C C . ILE A 1 183 ? 11.126 6.425 -2.205 1.00 82.50 183 ILE A C 1
ATOM 1463 O O . ILE A 1 183 ? 10.511 5.598 -1.532 1.00 82.50 183 ILE A O 1
ATOM 1467 N N . LEU A 1 184 ? 10.779 7.715 -2.232 1.00 86.75 184 LEU A N 1
ATOM 1468 C CA . LEU A 1 184 ? 9.797 8.286 -1.307 1.00 86.75 184 LEU A CA 1
ATOM 1469 C C . LEU A 1 184 ? 8.394 7.702 -1.480 1.00 86.75 184 LEU A C 1
ATOM 1471 O O . LEU A 1 184 ? 7.752 7.400 -0.474 1.00 86.75 184 LEU A O 1
ATOM 1475 N N . LEU A 1 185 ? 7.924 7.528 -2.719 1.00 86.94 185 LEU A N 1
ATOM 1476 C CA . LEU A 1 185 ? 6.586 6.990 -2.973 1.00 86.94 185 LEU A CA 1
ATOM 1477 C C . LEU A 1 185 ? 6.478 5.511 -2.539 1.00 86.94 185 LEU A C 1
ATOM 1479 O O . LEU A 1 185 ? 5.672 5.247 -1.642 1.00 86.94 185 LEU A O 1
ATOM 1483 N N . PRO A 1 186 ? 7.335 4.581 -3.011 1.00 88.25 186 PRO A N 1
ATOM 1484 C CA . PRO A 1 186 ? 7.289 3.184 -2.565 1.00 88.25 186 PRO A CA 1
ATOM 1485 C C . PRO A 1 186 ? 7.474 3.017 -1.051 1.00 88.25 186 PRO A C 1
ATOM 1487 O O . PRO A 1 186 ? 6.801 2.214 -0.403 1.00 88.25 186 PRO A O 1
ATOM 1490 N N . LEU A 1 187 ? 8.362 3.811 -0.441 1.00 90.44 187 LEU A N 1
ATOM 1491 C CA . LEU A 1 187 ? 8.571 3.771 1.005 1.00 90.44 187 LEU A CA 1
ATOM 1492 C C . LEU A 1 187 ? 7.333 4.265 1.767 1.00 90.44 187 LEU A C 1
ATOM 1494 O O . LEU A 1 187 ? 6.989 3.705 2.811 1.00 90.44 187 LEU A O 1
ATOM 1498 N N . SER A 1 188 ? 6.627 5.271 1.238 1.00 93.62 188 SER A N 1
ATOM 1499 C CA . SER A 1 188 ? 5.370 5.748 1.821 1.00 93.62 188 SER A CA 1
ATOM 1500 C C . SER A 1 188 ? 4.300 4.653 1.848 1.00 93.62 188 SER A C 1
ATOM 1502 O O . SER A 1 188 ? 3.595 4.516 2.848 1.00 93.62 188 SER A O 1
ATOM 1504 N N . GLU A 1 189 ? 4.208 3.840 0.795 1.00 92.44 189 GLU A N 1
ATOM 1505 C CA . GLU A 1 189 ? 3.241 2.745 0.658 1.00 92.44 189 GLU A CA 1
ATOM 1506 C C . GLU A 1 189 ? 3.530 1.619 1.646 1.00 92.44 189 GLU A C 1
ATOM 1508 O O . GLU A 1 189 ? 2.617 1.124 2.313 1.00 92.44 189 GLU A O 1
ATOM 1513 N N . VAL A 1 190 ? 4.808 1.266 1.818 1.00 93.88 190 VAL A N 1
ATOM 1514 C CA . VAL A 1 190 ? 5.244 0.291 2.826 1.00 93.88 190 VAL A CA 1
ATOM 1515 C C . VAL A 1 190 ? 4.895 0.783 4.229 1.00 93.88 190 VAL A C 1
ATOM 1517 O O . VAL A 1 190 ? 4.290 0.049 5.014 1.00 93.88 190 VAL A O 1
ATOM 1520 N N . ILE A 1 191 ? 5.232 2.033 4.559 1.00 95.12 191 ILE A N 1
ATOM 1521 C CA . ILE A 1 191 ? 4.947 2.601 5.883 1.00 95.12 191 ILE A CA 1
ATOM 1522 C C . ILE A 1 191 ? 3.436 2.678 6.119 1.00 95.12 191 ILE A C 1
ATOM 1524 O O . ILE A 1 191 ? 2.976 2.346 7.216 1.00 95.12 191 ILE A O 1
ATOM 1528 N N . MET A 1 192 ? 2.650 3.042 5.101 1.00 96.31 192 MET A N 1
ATOM 1529 C CA . MET A 1 192 ? 1.192 3.041 5.195 1.00 96.31 192 MET A CA 1
ATOM 1530 C C . MET A 1 192 ? 0.654 1.623 5.417 1.00 96.31 192 MET A C 1
ATOM 1532 O O . MET A 1 192 ? -0.140 1.412 6.332 1.00 96.31 192 MET A O 1
ATOM 1536 N N . ALA A 1 193 ? 1.138 0.618 4.684 1.00 94.31 193 ALA A N 1
ATOM 1537 C CA . ALA A 1 193 ? 0.741 -0.776 4.882 1.00 94.31 193 ALA A CA 1
ATOM 1538 C C . ALA A 1 193 ? 1.051 -1.279 6.305 1.00 94.31 193 ALA A C 1
ATOM 1540 O O . ALA A 1 193 ? 0.234 -1.970 6.919 1.00 94.31 193 ALA A O 1
ATOM 1541 N N . VAL A 1 194 ? 2.182 -0.869 6.888 1.00 94.44 194 VAL A N 1
ATOM 1542 C CA . VAL A 1 194 ? 2.506 -1.155 8.294 1.00 94.44 194 VAL A CA 1
ATOM 1543 C C . VAL A 1 194 ? 1.568 -0.398 9.247 1.00 94.44 194 VAL A C 1
ATOM 1545 O O . VAL A 1 194 ? 1.085 -0.979 10.224 1.00 94.44 194 VAL A O 1
ATOM 1548 N N . ALA A 1 195 ? 1.232 0.865 8.965 1.00 94.44 195 ALA A N 1
ATOM 1549 C CA . ALA A 1 195 ? 0.254 1.630 9.745 1.00 94.44 195 ALA A CA 1
ATOM 1550 C C . ALA A 1 195 ? -1.131 0.953 9.756 1.00 94.44 195 ALA A C 1
ATOM 1552 O O . ALA A 1 195 ? -1.822 0.938 10.783 1.00 94.44 195 ALA A O 1
ATOM 1553 N N . ILE A 1 196 ? -1.524 0.332 8.641 1.00 93.88 196 ILE A N 1
ATOM 1554 C CA . ILE A 1 196 ? -2.772 -0.427 8.507 1.00 93.88 196 ILE A CA 1
ATOM 1555 C C . ILE A 1 196 ? -2.792 -1.633 9.451 1.00 93.88 196 ILE A C 1
ATOM 1557 O O . ILE A 1 196 ? -3.828 -1.885 10.063 1.00 93.88 196 ILE A O 1
ATOM 1561 N N . LEU A 1 197 ? -1.671 -2.331 9.671 1.00 93.44 197 LEU A N 1
ATOM 1562 C CA . LEU A 1 197 ? -1.606 -3.442 10.636 1.00 93.44 197 LEU A CA 1
ATOM 1563 C C . LEU A 1 197 ? -1.994 -2.995 12.049 1.00 93.44 197 LEU A C 1
ATOM 1565 O O . LEU A 1 197 ? -2.817 -3.636 12.711 1.00 93.44 197 LEU A O 1
ATOM 1569 N N . PHE A 1 198 ? -1.439 -1.869 12.501 1.00 91.50 198 PHE A N 1
ATOM 1570 C CA . PHE A 1 198 ? -1.766 -1.297 13.808 1.00 91.50 198 PHE A CA 1
ATOM 1571 C C . PHE A 1 198 ? -3.193 -0.748 13.852 1.00 91.50 198 PHE A C 1
ATOM 1573 O O . PHE A 1 198 ? -3.870 -0.881 14.873 1.00 91.50 198 PHE A O 1
ATOM 1580 N N . THR A 1 199 ? -3.671 -0.192 12.737 1.00 90.88 199 THR A N 1
ATOM 1581 C CA . THR A 1 199 ? -5.050 0.290 12.599 1.00 90.88 199 THR A CA 1
ATOM 1582 C C . THR A 1 199 ? -6.052 -0.860 12.714 1.00 90.88 199 THR A C 1
ATOM 1584 O O . THR A 1 199 ? -6.999 -0.772 13.492 1.00 90.88 199 THR A O 1
ATOM 1587 N N . LEU A 1 200 ? -5.819 -1.976 12.020 1.00 90.56 200 LEU A N 1
ATOM 1588 C CA . LEU A 1 200 ? -6.662 -3.170 12.079 1.00 90.56 200 LEU A CA 1
ATOM 1589 C C . LEU A 1 200 ? -6.671 -3.785 13.484 1.00 90.56 200 LEU A C 1
ATOM 1591 O O . LEU A 1 200 ? -7.736 -4.110 13.999 1.00 90.56 200 LEU A O 1
ATOM 1595 N N . GLU A 1 201 ? -5.509 -3.917 14.133 1.00 87.38 201 GLU A N 1
ATOM 1596 C CA . GLU A 1 201 ? -5.420 -4.436 15.509 1.00 87.38 201 GLU A CA 1
ATOM 1597 C C . GLU A 1 201 ? -6.087 -3.515 16.536 1.00 87.38 201 GLU A C 1
ATOM 1599 O O . GLU A 1 201 ? -6.560 -3.996 17.565 1.00 87.38 201 GLU A O 1
ATOM 1604 N N . ARG A 1 202 ? -6.126 -2.202 16.283 1.00 86.56 202 ARG A N 1
ATOM 1605 C CA . ARG A 1 202 ? -6.886 -1.251 17.099 1.00 86.56 202 ARG A CA 1
ATOM 1606 C C . ARG A 1 202 ? -8.390 -1.453 16.925 1.00 86.56 202 ARG A C 1
ATOM 1608 O O . ARG A 1 202 ? -9.113 -1.487 17.909 1.00 86.56 202 ARG A O 1
ATOM 1615 N N . LEU A 1 203 ? -8.846 -1.558 15.681 1.00 84.25 203 LEU A N 1
ATOM 1616 C CA . LEU A 1 203 ? -10.264 -1.634 15.322 1.00 84.25 203 LEU A CA 1
ATOM 1617 C C . LEU A 1 203 ? -10.898 -3.009 15.560 1.00 84.25 203 LEU A C 1
ATOM 1619 O O . LEU A 1 203 ? -12.095 -3.182 15.330 1.00 84.25 203 LEU A O 1
ATOM 1623 N N . ARG A 1 204 ? -10.104 -3.991 15.997 1.00 81.62 204 ARG A N 1
ATOM 1624 C CA . ARG A 1 204 ? -10.569 -5.340 16.297 1.00 81.62 204 ARG A CA 1
ATOM 1625 C C . ARG A 1 204 ? -11.791 -5.284 17.218 1.00 81.62 204 ARG A C 1
ATOM 1627 O O . ARG A 1 204 ? -11.683 -4.904 18.382 1.00 81.62 204 ARG A O 1
ATOM 1634 N N . ARG A 1 205 ? -12.928 -5.741 16.694 1.00 64.38 205 ARG A N 1
ATOM 1635 C CA . ARG A 1 205 ? -14.143 -5.988 17.472 1.00 64.38 205 ARG A CA 1
ATOM 1636 C C . ARG A 1 205 ? -13.883 -7.253 18.301 1.00 64.38 205 ARG A C 1
ATOM 1638 O O . ARG A 1 205 ? -13.506 -8.282 17.732 1.00 64.38 205 ARG A O 1
ATOM 1645 N N . ILE A 1 206 ? -13.918 -7.123 19.628 1.00 56.50 206 ILE A N 1
ATOM 1646 C CA . ILE A 1 206 ? -13.804 -8.227 20.598 1.00 56.50 206 ILE A CA 1
ATOM 1647 C C . ILE A 1 206 ? -15.214 -8.654 20.969 1.00 56.50 206 ILE A C 1
ATOM 1649 O O . ILE A 1 206 ? -16.025 -7.735 21.214 1.00 56.50 206 ILE A O 1
#

Sequence (206 aa):
MNWRLYLKHRKNKILAVSLSTIAFLMLASSFALEVSLVGASFTSLWNYLLYFLSYGMILFYNIRNDNNAYRGITLFVFFMAFDQIWSVFMGGIDLAILFNMANPLSIVINVFYLALVLAGGVIGFMLYAKIARYMVDPLASFRKVRIFAIVYAAILLVLFGLSLWSIFFFLGDVGSLALSSLILLPLSEVIMAVAILFTLERLRRI

Foldseek 3Di:
DPVVVVVLLVVLLVLLQVLLVLLLVLLVVLLVLCCVPPNDDPVNVVLSVLVNVLSVQLNVCSVVVHPSNLVSLLSLLQSLLVVLVVCLVVLVVVLVVVVVVPDVVVNVLSVVLNVLSNVLSVLSVVLSVLSVVCVVDVPRDLVVNLVSLVVNLVSLVVNLVSQVVCCVPPPDPDPPSVVSSSNSNSVSSSSNSVSVSSVSVSSRDD

Secondary structure (DSSP, 8-state):
--HHHHHHHHHHHHHHHHHHHHHHHHHHHHHHHHHHHH---HHHHHHHHHHHHHHHHHHHHHHHT-TTHHHHHHHHHHHHHHHHHHHHHHHHHHHHHHTTTT-HHHHHHHHHHHHHHHHHHHHHHHHHHHHHHHHH-TTS-HHHHHHHHHHHHHHHHHHHHHHHHHHHHH--S--HHHHHHHHHHHHHHHHHHHHHHHHHHHH---

Radius of gyration: 18.54 Å; Cα contacts (8 Å, |Δi|>4): 192; chains: 1; bounding box: 46×35×62 Å

Nearest PDB structures (foldseek):
  5voy-assembly1_a  TM=3.359E-01  e=3.435E+00  Saccharomyces cerevisiae S288C
  6wm3-assembly1_3  TM=3.156E-01  e=6.253E+00  Homo sapiens
  6wlw-assembly1_2  TM=2.652E-01  e=4.966E+00  Homo sapiens